Protein AF-A0A2J6R7I9-F1 (afdb_monomer)

Secondary structure (DSSP, 8-state):
-EEE-GGGG-HHHHHHHHHHTT----E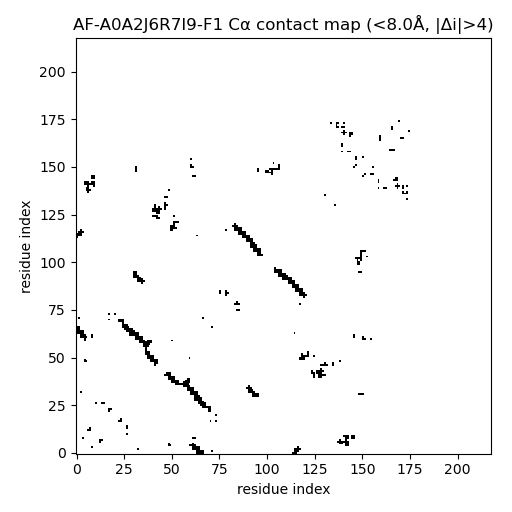EEEEEEEEETEEEEE-TTT--EEEEE-SS--EEEEEEEEE-HHHHHHHHHHHHTTT-EEEEEEEEEEEEPS-TT-TTPPEEEEEEEEEEEEE--GGGTTT-----HHHHHHHHHHHHHHHHTT--HHHHHHHHHHHTT--SGGGG-TTHHHH------TT------------------S------------

pLDDT: mean 71.59, std 20.9, range [26.39, 97.0]

Foldseek 3Di:
DAWDAFLVLDVVVLVVLCVVVVHDWDKAWDFKWKDWQWDWFAQAPPGAIFIAGHPDTDIDITTDIDIDPVSVVSVQVVLVVVQWHWDWDKIWGWHFPDDQQPLATDTHTPGIDIHTYTHHYPVRRVNGHDHDDLNLLSRLLSQLSSSSRHDDPVSVVVSCVSQPPQNHSVSSVSVVVVVPPDPDDPDDDDDDDPDDDDDDDDDDDDDDDDDDDDDDDD

Mean predicted aligned error: 13.51 Å

Solvent-accessible surface area (backbone atoms only — not comparable to full-atom values): 12751 Å² total; per-residue (Å²): 78,36,49,21,56,45,36,58,31,22,65,66,56,45,50,52,54,36,55,78,68,72,52,73,77,54,82,40,85,71,34,36,33,41,35,72,36,19,39,77,38,25,33,53,89,83,39,44,76,37,35,23,69,47,101,52,99,30,64,36,72,33,32,30,30,43,56,36,68,67,53,50,50,52,52,43,54,56,28,52,79,68,72,24,44,71,41,82,43,74,28,44,31,24,40,64,53,74,66,89,70,46,50,84,33,59,63,43,82,72,49,76,45,73,24,38,32,64,37,36,62,54,86,45,60,86,49,58,33,71,68,55,74,72,55,33,34,44,31,47,24,5,44,41,39,37,30,38,64,28,48,56,67,71,59,40,51,55,47,43,70,75,48,57,93,53,84,47,40,72,68,48,48,51,66,60,59,68,69,60,64,69,96,64,67,96,76,83,82,84,86,90,76,94,68,83,83,82,86,86,83,77,92,82,90,82,91,85,84,85,88,90,88,81,84,88,84,135

Sequence (218 aa):
MYFAYGKDMDPYYLGELFHSSGATGTVEFVGVGKLSDYRWVVEPLNRFPMTVKLDEEGEVWGLVYKLSEPLMEILNSKATKRGIKMEEQEIETFEKTGLPGFWDSPLLPFGKLKVQVMVGATNNAEKAGQLQGSKKRKVLAGLLWGASEGLPEHYKAEIRAKAGGIKDPRDTQYWTMCREKPNHPKGWRNGSGDVEKVAGRRSSRLKSLDTTKTEEKK

Nearest PDB structures (foldseek):
  2qik-assembly1_A  TM=5.018E-01  e=3.604E-04  Bacillus subtilis
  3but-assembly1_A-2  TM=2.725E-01  e=2.973E+00  Archaeoglobus fulgidus DSM 4304
  8b7d-assembly1_A  TM=2.336E-01  e=2.111E+00  Homo sapiens
  6rm3-assembly1_SU0  TM=3.262E-01  e=6.610E+00  Vairimorpha necatrix

Organism: Hyaloscypha variabilis (strain UAMH 11265 / GT02V1 / F) (NCBI:txid1149755)

InterPro domains:
  IPR013024 Gamma-glutamyl cyclotransferase-like [cd06661] (2-75)
  IPR036568 Gamma-glutamyl cyclotransferase-like superfamily [SSF110857] (1-76)

Radius of gyration: 23.73 Å; Cα contacts (8 Å, |Δi|>4): 358; chains: 1; bounding box: 53×68×79 Å

Structure (mmCIF, N/CA/C/O backbone):
data_AF-A0A2J6R7I9-F1
#
_entry.id   AF-A0A2J6R7I9-F1
#
loop_
_atom_site.group_PDB
_atom_site.id
_atom_site.type_symbol
_atom_site.label_atom_id
_atom_site.label_alt_id
_atom_site.label_comp_id
_atom_site.label_asym_id
_atom_site.label_entity_id
_atom_site.label_seq_id
_atom_site.pdbx_PDB_ins_code
_atom_site.Cartn_x
_atom_site.Cartn_y
_atom_site.Cartn_z
_atom_site.occupancy
_atom_site.B_iso_or_equiv
_atom_site.auth_seq_id
_atom_site.auth_comp_id
_atom_site.auth_asym_id
_atom_site.auth_atom_id
_atom_site.pdbx_PDB_model_num
ATOM 1 N N . MET A 1 1 ? -0.102 -1.736 12.797 1.00 95.00 1 MET A N 1
ATOM 2 C CA . MET A 1 1 ? -0.400 -2.383 11.498 1.00 95.00 1 MET A CA 1
ATOM 3 C C . MET A 1 1 ? -0.398 -1.317 10.417 1.00 95.00 1 MET A C 1
ATOM 5 O O . MET A 1 1 ? -0.831 -0.208 10.702 1.00 95.00 1 MET A O 1
ATOM 9 N N . TYR A 1 2 ? 0.105 -1.622 9.227 1.00 96.25 2 TYR A N 1
ATOM 10 C CA . TYR A 1 2 ? 0.208 -0.713 8.085 1.00 96.25 2 TYR A CA 1
ATOM 11 C C . TYR A 1 2 ? -0.519 -1.313 6.884 1.00 96.25 2 TYR A C 1
ATOM 13 O O . TYR A 1 2 ? -0.283 -2.473 6.550 1.00 96.25 2 TYR A O 1
ATOM 21 N N . PHE A 1 3 ? -1.375 -0.526 6.239 1.00 95.62 3 PHE A N 1
ATOM 22 C CA . PHE A 1 3 ? -2.027 -0.894 4.989 1.00 95.62 3 PHE A CA 1
ATOM 23 C C . PHE A 1 3 ? -1.255 -0.314 3.809 1.00 95.62 3 PHE A C 1
ATOM 25 O O . PHE A 1 3 ? -1.235 0.896 3.572 1.00 95.62 3 PHE A O 1
ATOM 32 N N . ALA A 1 4 ? -0.612 -1.200 3.063 1.00 94.00 4 ALA A N 1
ATOM 33 C CA . ALA A 1 4 ? 0.168 -0.861 1.898 1.00 94.00 4 ALA A CA 1
ATOM 34 C C . ALA A 1 4 ? -0.679 -0.936 0.626 1.00 94.00 4 ALA A C 1
ATOM 36 O O . ALA A 1 4 ? -1.301 -1.953 0.322 1.00 94.00 4 ALA A O 1
ATOM 37 N N . TYR A 1 5 ? -0.603 0.123 -0.176 1.00 90.31 5 TYR A N 1
ATOM 38 C CA . TYR A 1 5 ? -1.153 0.176 -1.524 1.00 90.31 5 TYR A CA 1
ATOM 39 C C . TYR A 1 5 ? -0.099 0.723 -2.507 1.00 90.31 5 TYR A C 1
ATOM 41 O O . TYR A 1 5 ? 0.854 1.423 -2.148 1.00 90.31 5 TYR A O 1
ATOM 49 N N . GLY A 1 6 ? -0.238 0.397 -3.792 1.00 88.75 6 GLY A N 1
ATOM 50 C CA . GLY A 1 6 ? 0.752 0.740 -4.815 1.00 88.75 6 GLY A CA 1
ATOM 51 C C . GLY A 1 6 ? 2.107 0.059 -4.585 1.00 88.75 6 GLY A C 1
ATOM 52 O O . GLY A 1 6 ? 2.180 -1.150 -4.415 1.00 88.75 6 GLY A O 1
ATOM 53 N N . LYS A 1 7 ? 3.200 0.832 -4.609 1.00 87.38 7 LYS A N 1
ATOM 54 C CA . LYS A 1 7 ? 4.571 0.284 -4.539 1.00 87.38 7 LYS A CA 1
ATOM 55 C C . LYS A 1 7 ? 4.933 -0.321 -3.177 1.00 87.38 7 LYS A C 1
ATOM 57 O O . LYS A 1 7 ? 5.824 -1.152 -3.118 1.00 87.38 7 LYS A O 1
ATOM 62 N N . ASP A 1 8 ? 4.294 0.137 -2.100 1.00 91.06 8 ASP A N 1
ATOM 63 C CA . ASP A 1 8 ? 4.620 -0.299 -0.739 1.00 91.06 8 ASP A CA 1
ATOM 64 C C . ASP A 1 8 ? 4.086 -1.721 -0.474 1.00 91.06 8 ASP A C 1
ATOM 66 O O . ASP A 1 8 ? 4.422 -2.320 0.538 1.00 91.06 8 ASP A O 1
ATOM 70 N N . MET A 1 9 ? 3.285 -2.280 -1.392 1.00 89.00 9 MET A N 1
ATOM 71 C CA . MET A 1 9 ? 2.901 -3.692 -1.369 1.00 89.00 9 MET A CA 1
ATOM 72 C C . MET A 1 9 ? 4.080 -4.630 -1.641 1.00 89.00 9 MET A C 1
ATOM 74 O O . MET A 1 9 ? 3.994 -5.796 -1.294 1.00 89.00 9 MET A O 1
ATOM 78 N N . ASP A 1 10 ? 5.172 -4.148 -2.233 1.00 86.06 10 ASP A N 1
ATOM 79 C CA . ASP A 1 10 ? 6.389 -4.932 -2.429 1.00 86.06 10 ASP A CA 1
ATOM 80 C C . ASP A 1 10 ? 7.242 -4.918 -1.135 1.00 86.06 10 ASP A C 1
ATOM 82 O O . ASP A 1 10 ? 7.793 -3.867 -0.776 1.00 86.06 10 ASP A O 1
ATOM 86 N N . PRO A 1 11 ? 7.396 -6.055 -0.428 1.00 82.25 11 PRO A N 1
ATOM 87 C CA . PRO A 1 11 ? 8.165 -6.119 0.811 1.00 82.25 11 PRO A CA 1
ATOM 88 C C . PRO A 1 11 ? 9.662 -5.882 0.578 1.00 82.25 11 PRO A C 1
ATOM 90 O O . PRO A 1 11 ? 10.339 -5.368 1.469 1.00 82.25 11 PRO A O 1
ATOM 93 N N . TYR A 1 12 ? 10.189 -6.171 -0.620 1.00 82.38 12 TYR A N 1
ATOM 94 C CA . TYR A 1 12 ? 11.572 -5.842 -0.969 1.00 82.38 12 TYR A CA 1
ATOM 95 C C . TYR A 1 12 ? 11.756 -4.324 -1.063 1.00 82.38 12 TYR A C 1
ATOM 97 O O . TYR A 1 12 ? 12.717 -3.771 -0.528 1.00 82.38 12 TYR A O 1
ATOM 105 N N . TYR A 1 13 ? 10.793 -3.619 -1.670 1.00 84.50 13 TYR A N 1
ATOM 106 C CA . TYR A 1 13 ? 10.795 -2.156 -1.699 1.00 84.50 13 TYR A CA 1
ATOM 107 C C . TYR A 1 13 ? 10.751 -1.546 -0.290 1.00 84.50 13 TYR A C 1
ATOM 109 O O . TYR A 1 13 ? 11.462 -0.570 -0.029 1.00 84.50 13 TYR A O 1
ATOM 117 N N . LEU A 1 14 ? 9.932 -2.103 0.608 1.00 85.12 14 LEU A N 1
ATOM 118 C CA . LEU A 1 14 ? 9.888 -1.686 2.012 1.00 85.12 14 LEU A CA 1
ATOM 119 C C . LEU A 1 14 ? 11.227 -1.940 2.715 1.00 85.12 14 LEU A C 1
ATOM 121 O O . LEU A 1 14 ? 11.759 -1.026 3.342 1.00 85.12 14 LEU A O 1
ATOM 125 N N . GLY A 1 15 ? 11.816 -3.126 2.548 1.00 85.06 15 GLY A N 1
ATOM 126 C CA . GLY A 1 15 ? 13.124 -3.462 3.116 1.00 85.06 15 GLY A CA 1
ATOM 127 C C . GLY A 1 15 ? 14.222 -2.477 2.702 1.00 85.06 15 GLY A C 1
ATOM 128 O O . GLY A 1 15 ? 14.908 -1.916 3.554 1.00 85.06 15 GLY A O 1
ATOM 129 N N . GLU A 1 16 ? 14.333 -2.182 1.405 1.00 84.44 16 GLU A N 1
ATOM 130 C CA . GLU A 1 16 ? 15.294 -1.205 0.868 1.00 84.44 16 GLU A CA 1
ATOM 131 C C . GLU A 1 16 ? 15.033 0.224 1.377 1.00 84.44 16 GLU A C 1
ATOM 133 O O . GLU A 1 16 ? 15.966 0.973 1.682 1.00 84.44 16 GLU A O 1
ATOM 138 N N . LEU A 1 17 ? 13.760 0.627 1.490 1.00 87.19 17 LEU A N 1
ATOM 139 C CA . LEU A 1 17 ? 13.380 1.930 2.044 1.00 87.19 17 LEU A CA 1
ATOM 140 C C . LEU A 1 17 ? 13.880 2.088 3.484 1.00 87.19 17 LEU A C 1
ATOM 142 O O . LEU A 1 17 ? 14.420 3.139 3.830 1.00 87.19 17 LEU A O 1
ATOM 146 N N . PHE A 1 18 ? 13.691 1.066 4.312 1.00 90.00 18 PHE A N 1
ATOM 147 C CA . PHE A 1 18 ? 14.072 1.109 5.719 1.00 90.00 18 PHE A CA 1
ATOM 148 C C . PHE A 1 18 ? 15.584 1.008 5.906 1.00 90.00 18 PHE A C 1
ATOM 150 O O . PHE A 1 18 ? 16.160 1.828 6.622 1.00 90.00 18 PHE A O 1
ATOM 157 N N . HIS A 1 19 ? 16.237 0.109 5.164 1.00 86.69 19 HIS A N 1
ATOM 158 C CA . HIS A 1 19 ? 17.689 -0.038 5.172 1.00 86.69 19 HIS A CA 1
ATOM 159 C C . HIS A 1 19 ? 18.401 1.262 4.767 1.00 86.69 19 HIS A C 1
ATOM 161 O O . HIS A 1 19 ? 19.271 1.746 5.486 1.00 86.69 19 HIS A O 1
ATOM 167 N N . SER A 1 20 ? 17.976 1.890 3.665 1.00 86.44 20 SER A N 1
ATOM 168 C CA . SER A 1 20 ? 18.546 3.170 3.207 1.00 86.44 20 SER A CA 1
ATOM 169 C C . SER A 1 20 ? 18.271 4.355 4.139 1.00 86.44 20 SER A C 1
ATOM 171 O O . SER A 1 20 ? 18.962 5.369 4.053 1.00 86.44 20 SER A O 1
ATOM 173 N N . SER A 1 21 ? 17.291 4.233 5.037 1.00 84.69 21 SER A N 1
ATOM 174 C CA . SER A 1 21 ? 16.992 5.233 6.067 1.00 84.69 21 SER A CA 1
ATOM 175 C C . SER A 1 21 ? 17.731 4.967 7.387 1.00 84.69 21 SER A C 1
ATOM 177 O O . SER A 1 21 ? 17.555 5.725 8.335 1.00 84.69 21 SER A O 1
ATOM 179 N N . GLY A 1 22 ? 18.534 3.897 7.466 1.00 86.62 22 GLY A N 1
ATOM 180 C CA . GLY A 1 22 ? 19.268 3.499 8.670 1.00 86.62 22 GLY A CA 1
ATOM 181 C C . GLY A 1 22 ? 18.393 2.949 9.801 1.00 86.62 22 GLY A C 1
ATOM 182 O O . GLY A 1 22 ? 18.898 2.731 10.900 1.00 86.62 22 GLY A O 1
ATOM 183 N N . ALA A 1 23 ? 17.100 2.716 9.560 1.00 86.38 23 ALA A N 1
ATOM 184 C CA . ALA A 1 23 ? 16.220 2.159 10.577 1.00 86.38 23 ALA A CA 1
ATOM 185 C C . ALA A 1 23 ? 16.277 0.638 10.590 1.00 86.38 23 ALA A C 1
ATOM 187 O O . ALA A 1 23 ? 16.305 -0.026 9.552 1.00 86.38 23 ALA A O 1
ATOM 188 N N . THR A 1 24 ? 16.240 0.096 11.800 1.00 87.31 24 THR A N 1
ATOM 189 C CA . THR A 1 24 ? 16.147 -1.336 12.057 1.00 87.31 24 THR A CA 1
ATOM 190 C C . THR A 1 24 ? 14.755 -1.664 12.583 1.00 87.31 24 THR A C 1
ATOM 192 O O . THR A 1 24 ? 14.090 -0.836 13.209 1.00 87.31 24 THR A O 1
ATOM 195 N N . GLY A 1 25 ? 14.269 -2.862 12.275 1.00 86.12 25 GLY A N 1
ATOM 196 C CA . GLY A 1 25 ? 12.909 -3.246 12.616 1.00 86.12 25 GLY A CA 1
ATOM 197 C C . GLY A 1 25 ? 12.450 -4.505 11.905 1.00 86.12 25 GLY A C 1
ATOM 198 O O . GLY A 1 25 ? 13.188 -5.093 11.115 1.00 86.12 25 GLY A O 1
ATOM 199 N N . THR A 1 26 ? 11.215 -4.904 12.186 1.00 86.38 26 THR A N 1
ATOM 200 C CA . THR A 1 26 ? 10.576 -6.067 11.570 1.00 86.38 26 THR A CA 1
ATOM 201 C C . THR A 1 26 ? 9.502 -5.627 10.582 1.00 86.38 26 THR A C 1
ATOM 203 O O . THR A 1 26 ? 8.735 -4.700 10.846 1.00 86.38 26 THR A O 1
ATOM 206 N N . VAL A 1 27 ? 9.467 -6.302 9.432 1.00 87.94 27 VAL A N 1
ATOM 207 C CA . VAL A 1 27 ? 8.409 -6.198 8.424 1.00 87.94 27 VAL A CA 1
ATOM 208 C C . VAL A 1 27 ? 7.801 -7.585 8.294 1.00 87.94 27 VAL A C 1
ATOM 210 O O . VAL A 1 27 ? 8.437 -8.492 7.766 1.00 87.94 27 VAL A O 1
ATOM 213 N N . GLU A 1 28 ? 6.595 -7.759 8.814 1.00 89.31 28 GLU A N 1
ATOM 214 C CA . GLU A 1 28 ? 5.891 -9.040 8.819 1.00 89.31 28 GLU A CA 1
ATOM 215 C C . GLU A 1 28 ? 4.610 -8.904 7.993 1.00 89.31 28 GLU A C 1
ATOM 217 O O . GLU A 1 28 ? 3.811 -7.995 8.224 1.00 89.31 28 GLU A O 1
ATOM 222 N N . PHE A 1 29 ? 4.433 -9.770 6.996 1.00 87.38 29 PHE A N 1
ATOM 223 C CA . PHE A 1 29 ? 3.202 -9.826 6.211 1.00 87.38 29 PHE A CA 1
ATOM 224 C C . PHE A 1 29 ? 2.091 -10.484 7.031 1.00 87.38 29 PHE A C 1
ATOM 226 O O . PHE A 1 29 ? 2.317 -11.512 7.660 1.00 87.38 29 PHE A O 1
ATOM 233 N N . VAL A 1 30 ? 0.904 -9.879 7.024 1.00 87.31 30 VAL A N 1
ATOM 234 C CA . VAL A 1 30 ? -0.240 -10.311 7.842 1.00 87.31 30 VAL A CA 1
ATOM 235 C C . VAL A 1 30 ? -1.351 -10.882 6.971 1.00 87.31 30 VAL A C 1
ATOM 237 O O . VAL A 1 30 ? -1.979 -11.864 7.346 1.00 87.31 30 VAL A O 1
ATOM 240 N N . GLY A 1 31 ? -1.623 -10.259 5.825 1.00 87.25 31 GLY A N 1
ATOM 241 C CA . GLY A 1 31 ? -2.706 -10.682 4.947 1.00 87.25 31 GLY A CA 1
ATOM 242 C C . GLY A 1 31 ? -3.097 -9.619 3.931 1.00 87.25 31 GLY A C 1
ATOM 243 O O . GLY A 1 31 ? -2.432 -8.590 3.780 1.00 87.25 31 GLY A O 1
ATOM 244 N N . VAL A 1 32 ? -4.202 -9.870 3.238 1.00 89.62 32 VAL A N 1
ATOM 245 C CA . VAL A 1 32 ? -4.793 -8.942 2.269 1.00 89.62 32 VAL A CA 1
ATOM 246 C C . VAL A 1 32 ? -5.854 -8.102 2.972 1.00 89.62 32 VAL A C 1
ATOM 248 O O . VAL A 1 32 ? -6.563 -8.594 3.845 1.00 89.62 32 VAL A O 1
ATOM 251 N N . GLY A 1 33 ? -5.960 -6.825 2.618 1.00 91.44 33 GLY A N 1
ATOM 252 C CA . GLY A 1 33 ? -6.964 -5.923 3.172 1.00 91.44 33 GLY A CA 1
ATOM 253 C C . GLY A 1 33 ? -7.825 -5.277 2.093 1.00 91.44 33 GLY A C 1
ATOM 254 O O . GLY A 1 33 ? -7.326 -4.963 1.008 1.00 91.44 33 GLY A O 1
ATOM 255 N N . LYS A 1 34 ? -9.089 -5.018 2.429 1.00 92.81 34 LYS A N 1
ATOM 256 C CA . LYS A 1 34 ? -10.014 -4.174 1.671 1.00 92.81 34 LYS A CA 1
ATOM 257 C C . LYS A 1 34 ? -10.333 -2.916 2.474 1.00 92.81 34 LYS A C 1
ATOM 259 O O . LYS A 1 34 ? -10.826 -2.994 3.599 1.00 92.81 34 LYS A O 1
ATOM 264 N N . LEU A 1 35 ? -10.068 -1.766 1.866 1.00 93.56 35 LEU A N 1
ATOM 265 C CA . LEU A 1 35 ? -10.411 -0.444 2.374 1.00 93.56 35 LEU A CA 1
ATOM 266 C C . LEU A 1 35 ? -11.611 0.098 1.583 1.00 93.56 35 LEU A C 1
ATOM 268 O O . LEU A 1 35 ? -11.468 0.425 0.403 1.00 93.56 35 LEU A O 1
ATOM 272 N N . SER A 1 36 ? -12.775 0.163 2.227 1.00 92.12 36 SER A N 1
ATOM 273 C CA . SER A 1 36 ? -14.046 0.632 1.646 1.00 92.12 36 SER A CA 1
ATOM 274 C C . SER A 1 36 ? -14.193 2.151 1.742 1.00 92.12 36 SER A C 1
ATOM 276 O O . SER A 1 36 ? -13.659 2.747 2.670 1.00 92.12 36 SER A O 1
ATOM 278 N N . ASP A 1 37 ? -14.927 2.761 0.810 1.00 90.56 37 ASP A N 1
ATOM 279 C CA . ASP A 1 37 ? -15.167 4.212 0.667 1.00 90.56 37 ASP A CA 1
ATOM 280 C C . ASP A 1 37 ? -13.925 5.013 0.239 1.00 90.56 37 ASP A C 1
ATOM 282 O O . ASP A 1 37 ? -13.829 6.233 0.402 1.00 90.56 37 ASP A O 1
ATOM 286 N N . TYR A 1 38 ? -12.938 4.318 -0.331 1.00 91.56 38 TYR A N 1
ATOM 287 C CA . TYR A 1 38 ? -11.726 4.926 -0.870 1.00 91.56 38 TYR A CA 1
ATOM 288 C C . TYR A 1 38 ? -11.549 4.577 -2.337 1.00 91.56 38 TYR A C 1
ATOM 290 O O . TYR A 1 38 ? -11.915 3.502 -2.808 1.00 91.56 38 TYR A O 1
ATOM 298 N N . ARG A 1 39 ? -10.883 5.478 -3.057 1.00 87.62 39 ARG A N 1
ATOM 299 C CA . ARG A 1 39 ? -10.442 5.248 -4.429 1.00 87.62 39 ARG A CA 1
ATOM 300 C C . ARG A 1 39 ? -8.942 5.399 -4.544 1.00 87.62 39 ARG A C 1
ATOM 302 O O . ARG A 1 39 ? -8.336 6.315 -3.988 1.00 87.62 39 ARG A O 1
ATOM 309 N N . TRP A 1 40 ? -8.347 4.511 -5.328 1.00 86.00 40 TRP A N 1
ATOM 310 C CA . TRP A 1 40 ? -6.955 4.624 -5.722 1.00 86.00 40 TRP A CA 1
ATOM 311 C C . TRP A 1 40 ? -6.823 5.630 -6.870 1.00 86.00 40 TRP A C 1
ATOM 313 O O . TRP A 1 40 ? -7.409 5.454 -7.939 1.00 86.00 40 TRP A O 1
ATOM 323 N N . VAL A 1 41 ? -6.040 6.687 -6.661 1.00 82.94 41 VAL A N 1
ATOM 324 C CA . VAL A 1 41 ? -5.790 7.735 -7.659 1.00 82.94 41 VAL A CA 1
ATOM 325 C C . VAL A 1 41 ? -4.300 8.041 -7.769 1.00 82.94 41 VAL A C 1
ATOM 327 O O . VAL A 1 41 ? -3.499 7.722 -6.889 1.00 82.94 41 VAL A O 1
ATOM 330 N N . VAL A 1 42 ? -3.902 8.662 -8.876 1.00 80.06 42 VAL A N 1
ATOM 331 C CA . VAL A 1 42 ? -2.527 9.126 -9.088 1.00 80.06 42 VAL A CA 1
ATOM 332 C C . VAL A 1 42 ? -2.508 10.634 -8.930 1.00 80.06 42 VAL A C 1
ATOM 334 O O . VAL A 1 42 ? -3.209 11.335 -9.654 1.00 80.06 42 VAL A O 1
ATOM 337 N N . GLU A 1 43 ? -1.674 11.134 -8.023 1.00 77.75 43 GLU A N 1
ATOM 338 C CA . GLU A 1 43 ? -1.513 12.573 -7.823 1.00 77.75 43 GLU A CA 1
ATOM 339 C C . GLU A 1 43 ? -1.020 13.250 -9.113 1.00 77.75 43 GLU A C 1
ATOM 341 O O . GLU A 1 43 ? -0.010 12.802 -9.670 1.00 77.75 43 GLU A O 1
ATOM 346 N N . PRO A 1 44 ? -1.685 14.303 -9.612 1.00 70.75 44 PRO A N 1
ATOM 347 C CA . PRO A 1 44 ? -1.367 14.902 -10.907 1.00 70.75 44 PRO A CA 1
ATOM 348 C C . PRO A 1 44 ? 0.061 15.450 -11.016 1.00 70.75 44 PRO A C 1
ATOM 350 O O . PRO A 1 44 ? 0.730 15.221 -12.030 1.00 70.75 44 PRO A O 1
ATOM 353 N N . LEU A 1 45 ? 0.546 16.159 -9.994 1.00 72.31 45 LEU A N 1
ATOM 354 C CA . LEU A 1 45 ? 1.802 16.910 -10.057 1.00 72.31 45 LEU A CA 1
ATOM 355 C C . LEU A 1 45 ? 3.016 15.997 -9.865 1.00 72.31 45 LEU A C 1
ATOM 357 O O . LEU A 1 45 ? 3.927 15.935 -10.693 1.00 72.31 45 LEU A O 1
ATOM 361 N N . ASN A 1 46 ? 3.020 15.235 -8.781 1.00 70.44 46 ASN A N 1
ATOM 362 C CA . ASN A 1 46 ? 4.131 14.402 -8.344 1.00 70.44 46 ASN A CA 1
ATOM 363 C C . ASN A 1 46 ? 3.985 12.942 -8.783 1.00 70.44 46 ASN A C 1
ATOM 365 O O . ASN A 1 46 ? 4.941 12.170 -8.622 1.00 70.44 46 ASN A O 1
ATOM 369 N N . ARG A 1 47 ? 2.847 12.553 -9.375 1.00 73.44 47 ARG A N 1
ATOM 370 C CA . ARG A 1 47 ? 2.627 11.251 -10.030 1.00 73.44 47 ARG A CA 1
ATOM 371 C C . ARG A 1 47 ? 2.923 10.067 -9.115 1.00 73.44 47 ARG A C 1
ATOM 373 O O . ARG A 1 47 ? 3.626 9.129 -9.505 1.00 73.44 47 ARG A O 1
ATOM 380 N N . PHE A 1 48 ? 2.454 10.140 -7.874 1.00 74.50 48 PHE A N 1
ATOM 381 C CA . PHE A 1 48 ? 2.486 9.022 -6.935 1.00 74.50 48 PHE A CA 1
ATOM 382 C C . PHE A 1 48 ? 1.065 8.508 -6.683 1.00 74.50 48 PHE A C 1
ATOM 384 O O . PHE A 1 48 ? 0.120 9.289 -6.759 1.00 74.50 48 PHE A O 1
ATOM 391 N N . PRO A 1 49 ? 0.902 7.207 -6.401 1.00 81.06 49 PRO A N 1
ATOM 392 C CA . PRO A 1 49 ? -0.393 6.666 -6.030 1.00 81.06 49 PRO A CA 1
ATOM 393 C C . PRO A 1 49 ? -0.790 7.139 -4.633 1.00 81.06 49 PRO A C 1
ATOM 395 O O . PRO A 1 49 ? 0.044 7.146 -3.725 1.00 81.06 49 PRO A O 1
ATOM 398 N N . MET A 1 50 ? -2.056 7.486 -4.459 1.00 85.75 50 MET A N 1
ATOM 399 C CA . MET A 1 50 ? -2.670 7.794 -3.172 1.00 85.75 50 MET A CA 1
ATOM 400 C C . MET A 1 50 ? -4.052 7.148 -3.091 1.00 85.75 50 MET A C 1
ATOM 402 O O . MET A 1 50 ? -4.677 6.890 -4.121 1.00 85.75 50 MET A O 1
ATOM 406 N N . THR A 1 51 ? -4.533 6.929 -1.876 1.00 88.81 51 THR A N 1
ATOM 407 C CA . THR A 1 51 ? -5.945 6.653 -1.630 1.00 88.81 51 THR A CA 1
ATOM 408 C C . THR A 1 51 ? -6.628 7.929 -1.169 1.00 88.81 51 THR A C 1
ATOM 410 O O . THR A 1 51 ? -6.090 8.659 -0.337 1.00 88.81 51 THR A O 1
ATOM 413 N N . VAL A 1 52 ? -7.798 8.209 -1.727 1.00 88.94 52 VAL A N 1
ATOM 414 C CA . VAL A 1 52 ? -8.646 9.349 -1.361 1.00 88.94 52 VAL A CA 1
ATOM 415 C C . VAL A 1 52 ? -9.990 8.812 -0.904 1.00 88.94 52 VAL A C 1
ATOM 417 O O . VAL A 1 52 ? -10.509 7.887 -1.528 1.00 88.94 52 VAL A O 1
ATOM 420 N N . LYS A 1 53 ? -10.524 9.363 0.184 1.00 87.94 53 LYS A N 1
ATOM 421 C CA . LYS A 1 53 ? -11.875 9.036 0.641 1.00 87.94 53 LYS A CA 1
ATOM 422 C C . LYS A 1 53 ? -12.878 9.690 -0.304 1.00 87.94 53 LYS A C 1
ATOM 424 O O . LYS A 1 53 ? -12.715 10.871 -0.597 1.00 87.94 53 LYS A O 1
ATOM 429 N N . LEU A 1 54 ? -13.859 8.947 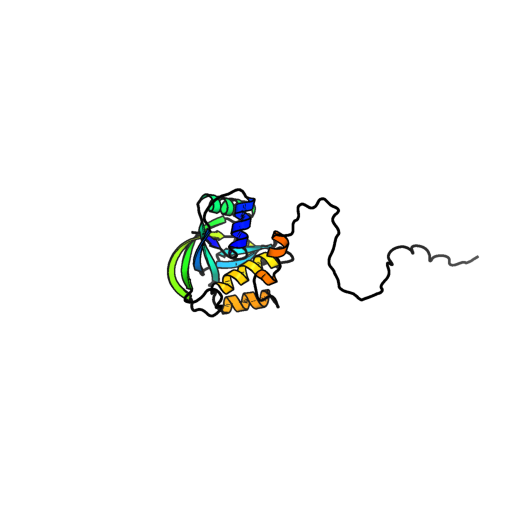-0.798 1.00 78.38 54 LEU A N 1
ATOM 430 C CA . LEU A 1 54 ? -14.937 9.481 -1.631 1.00 78.38 54 LEU A CA 1
ATOM 431 C C . LEU A 1 54 ? -16.281 9.193 -0.959 1.00 78.38 54 LEU A C 1
ATOM 433 O O . LEU A 1 54 ? -16.388 8.245 -0.191 1.00 78.38 54 LEU A O 1
ATOM 437 N N . ASP A 1 55 ? -17.294 10.003 -1.265 1.00 73.00 55 ASP A N 1
ATOM 438 C CA . ASP A 1 55 ? -18.667 9.798 -0.774 1.00 73.00 55 ASP A CA 1
ATOM 439 C C . ASP A 1 55 ? -19.435 8.728 -1.587 1.00 73.00 55 ASP A C 1
ATOM 441 O O . ASP A 1 55 ? -20.603 8.456 -1.323 1.00 73.00 55 ASP A O 1
ATOM 445 N N . GLU A 1 56 ? -18.785 8.127 -2.588 1.00 75.00 56 GLU A N 1
ATOM 446 C CA . GLU A 1 56 ? -19.321 7.071 -3.454 1.00 75.00 56 GLU A CA 1
ATOM 447 C C . GLU A 1 56 ? -18.737 5.698 -3.083 1.00 75.00 56 GLU A C 1
ATOM 449 O O . GLU A 1 56 ? -17.638 5.616 -2.528 1.00 75.00 56 GLU A O 1
ATOM 454 N N . GLU A 1 57 ? -19.431 4.616 -3.464 1.00 76.56 57 GLU A N 1
ATOM 455 C CA . GLU A 1 57 ? -18.940 3.242 -3.298 1.00 76.56 57 GLU A CA 1
ATOM 456 C C . GLU A 1 57 ? -17.619 3.038 -4.059 1.00 76.56 57 GLU A C 1
ATOM 458 O O . GLU A 1 57 ? -17.572 2.863 -5.279 1.00 76.56 57 GLU A O 1
ATOM 463 N N . GLY A 1 58 ? -16.519 3.069 -3.311 1.00 83.94 58 GLY A N 1
ATOM 464 C CA . GLY A 1 58 ? -15.176 2.771 -3.780 1.00 83.94 58 GLY A CA 1
ATOM 465 C C . GLY A 1 58 ? -14.526 1.713 -2.902 1.00 83.94 58 GLY A C 1
ATOM 466 O O . GLY A 1 58 ? -14.821 1.596 -1.715 1.00 83.94 58 GLY A O 1
ATOM 467 N N . GLU A 1 59 ? -13.609 0.943 -3.475 1.00 90.12 59 GLU A N 1
ATOM 468 C CA . GLU A 1 59 ? -12.767 0.042 -2.700 1.00 90.12 59 GLU A CA 1
ATOM 469 C C . GLU A 1 59 ? -11.319 0.085 -3.182 1.00 90.12 59 GLU A C 1
ATOM 471 O O . GLU A 1 59 ? -11.022 0.203 -4.376 1.00 90.12 59 GLU A O 1
ATOM 476 N N . VAL A 1 60 ? -10.397 -0.035 -2.230 1.00 89.81 60 VAL A N 1
ATOM 477 C CA . VAL A 1 60 ? -8.974 -0.220 -2.496 1.00 89.81 60 VAL A CA 1
ATOM 478 C C . VAL A 1 60 ? -8.517 -1.494 -1.822 1.00 89.81 60 VAL A C 1
ATOM 480 O O . VAL A 1 60 ? -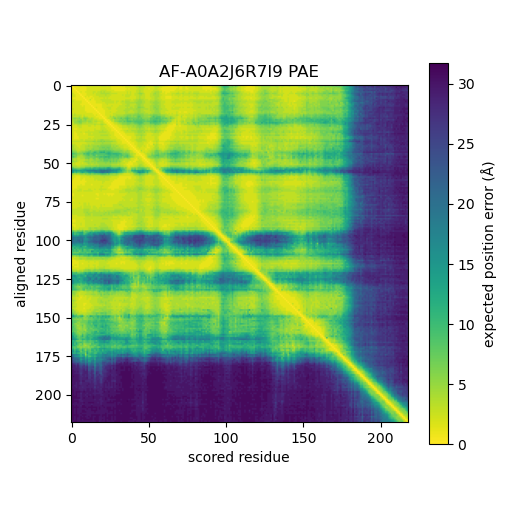8.633 -1.651 -0.608 1.00 89.81 60 VAL A O 1
ATOM 483 N N . TRP A 1 61 ? -7.935 -2.382 -2.617 1.00 90.31 61 TRP A N 1
ATOM 484 C CA . TRP A 1 61 ? -7.301 -3.586 -2.113 1.00 90.31 61 TRP A CA 1
ATOM 485 C C . TRP A 1 61 ? -5.797 -3.376 -1.942 1.00 90.31 61 TRP A C 1
ATOM 487 O O . TRP A 1 61 ? -5.138 -2.726 -2.765 1.00 90.31 61 TRP A O 1
ATOM 497 N N . GLY A 1 62 ? -5.258 -3.924 -0.858 1.00 91.69 62 GLY A N 1
ATOM 498 C CA . GLY A 1 62 ? -3.865 -3.751 -0.467 1.00 91.69 62 GLY A CA 1
ATOM 499 C C . GLY A 1 62 ? -3.355 -4.884 0.412 1.00 91.69 62 GLY A C 1
ATOM 500 O O . GLY A 1 62 ? -4.070 -5.844 0.694 1.00 91.69 62 GLY A O 1
ATOM 501 N N . LEU A 1 63 ? -2.102 -4.768 0.842 1.00 91.44 63 LEU A N 1
ATOM 502 C CA . LEU A 1 63 ? -1.462 -5.728 1.740 1.00 91.44 63 LEU A CA 1
ATOM 503 C C . LEU A 1 63 ? -1.301 -5.133 3.132 1.00 91.44 63 LEU A C 1
ATOM 505 O O . LEU A 1 63 ? -0.982 -3.954 3.283 1.00 91.44 63 LEU A O 1
ATOM 509 N N . VAL A 1 64 ? -1.495 -5.960 4.150 1.00 92.44 64 VAL A N 1
ATOM 510 C CA . VAL A 1 64 ? -1.353 -5.570 5.548 1.00 92.44 64 VAL A CA 1
ATOM 511 C C . VAL A 1 64 ? -0.017 -6.068 6.069 1.00 92.44 64 VAL A C 1
ATOM 513 O O . VAL A 1 64 ? 0.293 -7.257 5.998 1.00 92.44 64 VAL A O 1
ATOM 516 N N . TYR A 1 65 ? 0.752 -5.146 6.634 1.00 92.38 65 TYR A N 1
ATOM 517 C CA . TYR A 1 65 ? 2.027 -5.431 7.272 1.00 92.38 65 TYR A CA 1
ATOM 518 C C . TYR A 1 65 ? 1.994 -5.055 8.749 1.00 92.38 65 TYR A C 1
ATOM 520 O O . TYR A 1 65 ? 1.460 -4.016 9.150 1.00 92.38 65 TYR A O 1
ATOM 528 N N . LYS A 1 66 ? 2.635 -5.866 9.580 1.00 92.94 66 LYS A N 1
ATOM 529 C CA . LYS A 1 66 ? 3.029 -5.481 10.927 1.00 92.94 66 LYS A CA 1
ATOM 530 C C . LYS A 1 66 ? 4.444 -4.917 10.855 1.00 92.94 66 LYS A C 1
ATOM 532 O O . LYS A 1 66 ? 5.374 -5.584 10.410 1.00 92.94 66 LYS A O 1
ATOM 537 N N . LEU A 1 67 ? 4.566 -3.655 11.250 1.00 92.81 67 LEU A N 1
ATOM 538 C CA . LEU A 1 67 ? 5.812 -2.897 11.251 1.00 92.81 67 LEU A CA 1
ATOM 539 C C . LEU A 1 67 ? 6.150 -2.503 12.685 1.00 92.81 67 LEU A C 1
ATOM 541 O O . LEU A 1 67 ? 5.240 -2.165 13.449 1.00 92.81 67 LEU A O 1
ATOM 545 N N . SER A 1 68 ? 7.434 -2.505 13.032 1.00 93.00 68 SER A N 1
ATOM 546 C CA . SER A 1 68 ? 7.889 -1.874 14.271 1.00 93.00 68 SER A CA 1
ATOM 547 C C . SER A 1 68 ? 7.729 -0.350 14.212 1.00 93.00 68 SER A C 1
ATOM 549 O O . SER A 1 68 ? 7.687 0.256 13.137 1.00 93.00 68 SER A O 1
ATOM 551 N N . GLU A 1 69 ? 7.652 0.277 15.384 1.00 93.00 69 GLU A N 1
ATOM 552 C CA . GLU A 1 69 ? 7.427 1.719 15.537 1.00 93.00 69 GLU A CA 1
ATOM 553 C C . GLU A 1 69 ? 8.425 2.595 14.747 1.00 93.00 69 GLU A C 1
ATOM 555 O O . GLU A 1 69 ? 7.955 3.432 13.972 1.00 93.00 69 GLU A O 1
ATOM 560 N N . PRO A 1 70 ? 9.755 2.342 14.761 1.00 94.44 70 PRO A N 1
ATOM 561 C CA . PRO A 1 70 ? 10.705 3.147 13.981 1.00 94.44 70 PRO A CA 1
ATOM 562 C C . PRO A 1 70 ? 10.440 3.128 12.467 1.00 94.44 70 PRO A C 1
ATOM 564 O O . PRO A 1 70 ? 10.675 4.106 11.756 1.00 94.44 70 PRO A O 1
ATOM 567 N N . LEU A 1 71 ? 9.931 2.009 11.942 1.00 94.56 71 LEU A N 1
ATOM 568 C CA . LEU A 1 71 ? 9.607 1.886 10.520 1.00 94.56 71 LEU A CA 1
ATOM 569 C C . LEU A 1 71 ? 8.332 2.664 10.176 1.00 94.56 71 LEU A C 1
ATOM 571 O O . LEU A 1 71 ? 8.242 3.270 9.104 1.00 94.56 71 LEU A O 1
ATOM 575 N N . MET A 1 72 ? 7.364 2.689 11.097 1.00 95.06 72 MET A N 1
ATOM 576 C CA . MET A 1 72 ? 6.147 3.487 10.953 1.00 95.06 72 MET A CA 1
ATOM 577 C C . MET A 1 72 ? 6.458 4.990 10.948 1.00 95.06 72 MET A C 1
ATOM 579 O O . MET A 1 72 ? 5.899 5.728 10.136 1.00 95.06 72 MET A O 1
ATOM 583 N N . GLU A 1 73 ? 7.399 5.448 11.776 1.00 94.38 73 GLU A N 1
ATOM 584 C CA . GLU A 1 73 ? 7.846 6.847 11.792 1.00 94.38 73 GLU A CA 1
ATOM 585 C C . GLU A 1 73 ? 8.452 7.286 10.451 1.00 94.38 73 GLU A C 1
ATOM 587 O O . GLU A 1 73 ? 8.152 8.380 9.959 1.00 94.38 73 GLU A O 1
ATOM 592 N N . ILE A 1 74 ? 9.244 6.423 9.800 1.00 94.31 74 ILE A N 1
ATOM 593 C CA . ILE A 1 74 ? 9.773 6.690 8.452 1.00 94.31 74 ILE A CA 1
ATOM 594 C C . ILE A 1 74 ? 8.637 6.873 7.449 1.00 94.31 74 ILE A C 1
ATOM 596 O O . ILE A 1 74 ? 8.662 7.805 6.634 1.00 94.31 74 ILE A O 1
ATOM 600 N N . LEU A 1 75 ? 7.646 5.980 7.486 1.00 93.88 75 LEU A N 1
ATOM 601 C CA . LEU A 1 75 ? 6.487 6.060 6.603 1.00 93.88 75 LEU A CA 1
ATOM 602 C C . LEU A 1 75 ? 5.704 7.351 6.848 1.00 93.88 75 LEU A C 1
ATOM 604 O O . LEU A 1 75 ? 5.393 8.053 5.884 1.00 93.88 75 LEU A O 1
ATOM 608 N N . ASN A 1 76 ? 5.471 7.713 8.109 1.00 94.19 76 ASN A N 1
ATOM 609 C CA . ASN A 1 76 ? 4.795 8.951 8.479 1.00 94.19 76 ASN A CA 1
ATOM 610 C C . ASN A 1 76 ? 5.569 10.193 7.996 1.00 94.19 76 ASN A C 1
ATOM 612 O O . ASN A 1 76 ? 5.017 11.051 7.312 1.00 94.19 76 ASN A O 1
ATOM 616 N N . SER A 1 77 ? 6.886 10.252 8.227 1.00 92.12 77 SER A N 1
ATOM 617 C CA . SER A 1 77 ? 7.747 11.340 7.736 1.00 92.12 77 SER A CA 1
ATOM 618 C C . SER A 1 77 ? 7.676 11.490 6.210 1.00 92.12 77 SER A C 1
ATOM 620 O O . SER A 1 77 ? 7.611 12.599 5.668 1.00 92.12 77 SER A O 1
ATOM 622 N N . LYS A 1 78 ? 7.653 10.367 5.486 1.00 89.38 78 LYS A N 1
ATOM 623 C CA . LYS A 1 78 ? 7.545 10.334 4.022 1.00 89.38 78 LYS A CA 1
ATOM 624 C C . LYS A 1 78 ? 6.165 10.766 3.528 1.00 89.38 78 LYS A C 1
ATOM 626 O O . LYS A 1 78 ? 6.107 11.414 2.482 1.00 89.38 78 LYS A O 1
ATOM 631 N N . ALA A 1 79 ? 5.096 10.408 4.237 1.00 88.81 79 ALA A N 1
ATOM 632 C CA . ALA A 1 79 ? 3.738 10.861 3.947 1.00 88.81 79 ALA A CA 1
ATOM 633 C C . ALA A 1 79 ? 3.647 12.387 4.098 1.00 88.81 79 ALA A C 1
ATOM 635 O O . ALA A 1 79 ? 3.320 13.076 3.129 1.00 88.81 79 ALA A O 1
ATOM 636 N N . THR A 1 80 ? 4.105 12.924 5.234 1.00 88.88 80 THR A N 1
ATOM 637 C CA . THR A 1 80 ? 4.118 14.366 5.525 1.00 88.88 80 THR A CA 1
ATOM 638 C C . THR A 1 80 ? 4.894 15.162 4.476 1.00 88.88 80 THR A C 1
ATOM 640 O O . THR A 1 80 ? 4.388 16.152 3.949 1.00 88.88 80 THR A O 1
ATOM 643 N N . LYS A 1 81 ? 6.083 14.694 4.065 1.00 87.88 81 LYS A N 1
ATOM 644 C CA . LYS A 1 81 ? 6.879 15.323 2.987 1.00 87.88 81 LYS A CA 1
ATOM 645 C C . LYS A 1 81 ? 6.160 15.386 1.634 1.00 87.88 81 LYS A C 1
ATOM 647 O O . LYS A 1 81 ? 6.578 16.136 0.758 1.00 87.88 81 LYS A O 1
ATOM 652 N N . ARG A 1 82 ? 5.127 14.567 1.431 1.00 83.06 82 ARG A N 1
ATOM 653 C CA . ARG A 1 82 ? 4.333 14.487 0.197 1.00 83.06 82 ARG A CA 1
ATOM 654 C C . ARG A 1 82 ? 2.969 15.164 0.323 1.00 83.06 82 ARG A C 1
ATOM 656 O O . ARG A 1 82 ? 2.187 15.072 -0.617 1.00 83.06 82 ARG A O 1
ATOM 663 N N . GLY A 1 83 ? 2.678 15.802 1.459 1.00 84.00 83 GLY A N 1
ATOM 664 C CA . GLY A 1 83 ? 1.356 16.364 1.741 1.00 84.00 83 GLY A CA 1
ATOM 665 C C . GLY A 1 83 ? 0.268 15.297 1.903 1.00 84.00 83 GLY A C 1
ATOM 666 O O . GLY A 1 83 ? -0.900 15.574 1.649 1.00 84.00 83 GLY A O 1
ATOM 667 N N . ILE A 1 84 ? 0.652 14.076 2.280 1.00 88.94 84 ILE A N 1
ATOM 668 C CA . ILE A 1 84 ? -0.250 12.952 2.552 1.00 88.94 84 ILE A CA 1
ATOM 669 C C . ILE A 1 84 ? -0.320 12.774 4.069 1.00 88.94 84 ILE A C 1
ATOM 671 O O . ILE A 1 84 ? 0.695 12.933 4.752 1.00 88.94 84 ILE A O 1
ATOM 675 N N . LYS A 1 85 ? -1.491 12.431 4.602 1.00 91.94 85 LYS A N 1
ATOM 676 C CA . LYS A 1 85 ? -1.662 12.140 6.029 1.00 91.94 85 LYS A CA 1
ATOM 677 C C . LYS A 1 85 ? -1.571 10.641 6.278 1.00 91.94 85 LYS A C 1
ATOM 679 O O . LYS A 1 85 ? -1.981 9.861 5.428 1.00 91.94 85 LYS A O 1
ATOM 684 N N . MET A 1 86 ? -1.033 10.240 7.424 1.00 94.12 86 MET A N 1
ATOM 685 C CA . MET A 1 86 ? -1.215 8.880 7.928 1.00 94.12 86 MET A CA 1
ATOM 686 C C . MET A 1 86 ? -2.456 8.879 8.824 1.00 94.12 86 MET A C 1
ATOM 688 O O . MET A 1 86 ? -2.534 9.691 9.745 1.00 94.12 86 MET A O 1
ATOM 692 N N . GLU A 1 87 ? -3.423 8.017 8.534 1.00 94.81 87 GLU A N 1
ATOM 693 C CA . GLU A 1 87 ? -4.690 7.932 9.261 1.00 94.81 87 GLU A CA 1
ATOM 694 C C . GLU A 1 87 ? -4.950 6.499 9.723 1.00 94.81 87 GLU A C 1
ATOM 696 O O . GLU A 1 87 ? -4.635 5.542 9.014 1.00 94.81 87 GLU A O 1
ATOM 701 N N . GLU A 1 88 ? -5.548 6.350 10.906 1.00 96.19 88 GLU A N 1
ATOM 702 C CA . GLU A 1 88 ? -6.075 5.061 11.347 1.00 96.19 88 GLU A CA 1
A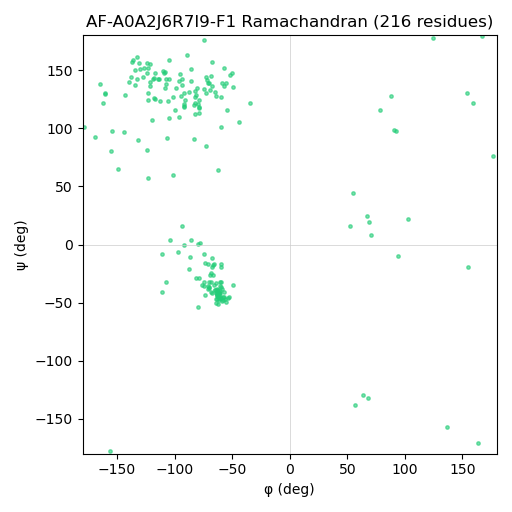TOM 703 C C . GLU A 1 88 ? -7.417 4.805 10.660 1.00 96.19 88 GLU A C 1
ATOM 705 O O . GLU A 1 88 ? -8.335 5.615 10.774 1.00 96.19 88 GLU A O 1
ATOM 710 N N . GLN A 1 89 ? -7.531 3.677 9.965 1.00 96.12 89 GLN A N 1
ATOM 711 C CA . GLN A 1 89 ? -8.758 3.239 9.307 1.00 96.12 89 GLN A CA 1
ATOM 712 C C . GLN A 1 89 ? -9.072 1.788 9.671 1.00 96.12 89 GLN A C 1
ATOM 714 O O . GLN A 1 89 ? -8.173 0.993 9.953 1.00 96.12 89 GLN A O 1
ATOM 719 N N . GLU A 1 90 ? -10.358 1.448 9.677 1.00 95.62 90 GLU A N 1
ATOM 720 C CA . GLU A 1 90 ? -10.821 0.066 9.791 1.00 95.62 90 GLU A CA 1
ATOM 721 C C . GLU A 1 90 ? -10.897 -0.554 8.393 1.00 95.62 90 GLU A C 1
ATOM 723 O O . GLU A 1 90 ? -11.452 0.042 7.472 1.00 95.62 90 GLU A O 1
ATOM 728 N N . ILE A 1 91 ? -10.329 -1.746 8.236 1.00 94.75 91 ILE A N 1
ATOM 729 C CA . ILE A 1 91 ? -10.368 -2.519 6.992 1.00 94.75 91 ILE A CA 1
ATOM 730 C C . ILE A 1 91 ? -10.948 -3.905 7.242 1.00 94.75 91 ILE A C 1
ATOM 732 O O . ILE A 1 91 ? -10.842 -4.441 8.347 1.00 94.75 91 ILE A O 1
ATOM 736 N N . GLU A 1 92 ? -11.488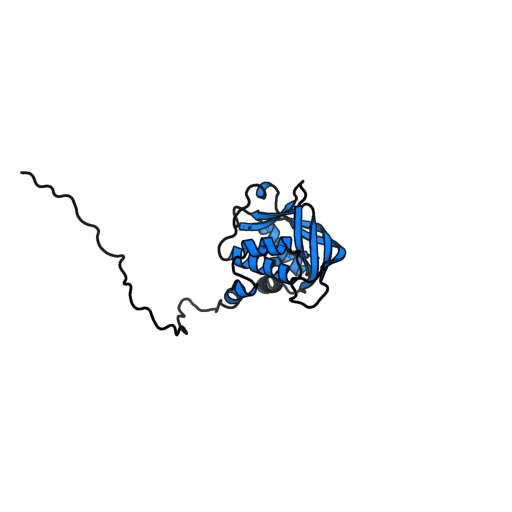 -4.514 6.193 1.00 93.25 92 GLU A N 1
ATOM 737 C CA . GLU A 1 92 ? -11.750 -5.953 6.166 1.00 93.25 92 GLU A CA 1
ATOM 738 C C . GLU A 1 92 ? -10.457 -6.685 5.796 1.00 93.25 92 GLU A C 1
ATOM 740 O O . GLU A 1 92 ? -9.767 -6.296 4.851 1.00 93.25 92 GLU A O 1
ATOM 745 N N . THR A 1 93 ? -10.102 -7.727 6.544 1.00 90.06 93 THR A N 1
ATOM 746 C CA . THR A 1 93 ? -8.897 -8.525 6.311 1.00 90.06 93 THR A CA 1
ATOM 747 C C . THR A 1 93 ? -9.236 -9.909 5.794 1.00 90.06 93 THR A C 1
ATOM 749 O O . THR A 1 93 ? -10.252 -10.507 6.149 1.00 90.06 93 THR A O 1
ATOM 752 N N . PHE A 1 94 ? -8.342 -10.428 4.962 1.00 87.75 94 PHE A N 1
ATOM 753 C CA . PHE A 1 94 ? -8.490 -11.705 4.298 1.00 87.75 94 PHE A CA 1
ATOM 754 C C . PHE A 1 94 ? -7.192 -12.499 4.387 1.00 87.75 94 PHE A C 1
ATOM 756 O O . PHE A 1 94 ? -6.096 -11.966 4.183 1.00 87.75 94 PHE A O 1
ATOM 763 N N . GLU A 1 95 ? -7.333 -13.788 4.662 1.00 81.12 95 GLU A N 1
ATOM 764 C CA . GLU A 1 95 ? -6.247 -14.753 4.621 1.00 81.12 95 GLU A CA 1
ATOM 765 C C . GLU A 1 95 ? -6.205 -15.421 3.244 1.00 81.12 95 GLU A C 1
ATOM 767 O O . GLU A 1 95 ? -7.235 -15.798 2.673 1.00 81.12 95 GLU A O 1
ATOM 772 N N . LYS A 1 96 ? -4.996 -15.579 2.702 1.00 71.06 96 LYS A N 1
ATOM 773 C CA . LYS A 1 96 ? -4.783 -16.368 1.493 1.00 71.06 96 LYS A CA 1
ATOM 774 C C . LYS A 1 96 ? -4.779 -17.844 1.868 1.00 71.06 96 LYS A C 1
ATOM 776 O O . LYS A 1 96 ? -3.872 -18.304 2.556 1.00 71.06 96 LYS A O 1
ATOM 781 N N . THR A 1 97 ? -5.736 -18.604 1.346 1.00 57.31 97 THR A N 1
ATOM 782 C CA . THR A 1 97 ? -5.695 -20.064 1.467 1.00 57.31 97 THR A CA 1
ATOM 783 C C . THR A 1 97 ? -4.985 -20.686 0.266 1.00 57.31 97 THR A C 1
ATOM 785 O O . THR A 1 97 ? -5.392 -20.528 -0.885 1.00 57.31 97 THR A O 1
ATOM 788 N N . GLY A 1 98 ? -3.869 -21.373 0.520 1.00 53.84 98 GLY A N 1
ATOM 789 C CA . GLY A 1 98 ? -3.088 -22.075 -0.503 1.00 53.84 98 GLY A CA 1
ATOM 790 C C . GLY A 1 98 ? -1.620 -21.656 -0.570 1.00 53.84 98 GLY A C 1
ATOM 791 O O . GLY A 1 98 ? -1.150 -20.804 0.180 1.00 53.84 98 GLY A O 1
ATOM 792 N N . LEU A 1 99 ? -0.870 -22.304 -1.464 1.00 44.16 99 LEU A N 1
ATOM 793 C CA . LEU A 1 99 ? 0.571 -22.094 -1.586 1.00 44.16 99 LEU A CA 1
ATOM 794 C C . LEU A 1 99 ? 0.896 -20.683 -2.130 1.00 44.16 99 LEU A C 1
ATOM 796 O O . LEU A 1 99 ? 0.182 -20.169 -3.004 1.00 44.16 99 LEU A O 1
ATOM 800 N N . PRO A 1 100 ? 1.998 -20.058 -1.674 1.00 46.81 100 PRO A N 1
ATOM 801 C CA . PRO A 1 100 ? 2.531 -18.838 -2.277 1.00 46.81 100 PRO A CA 1
ATOM 802 C C . PRO A 1 100 ? 2.663 -18.987 -3.803 1.00 46.81 100 PRO A C 1
ATOM 804 O O . PRO A 1 100 ? 3.127 -20.016 -4.288 1.00 46.81 100 PRO A O 1
ATOM 807 N N . GLY A 1 101 ? 2.244 -17.976 -4.573 1.00 49.31 101 GLY A N 1
ATOM 808 C CA . GLY A 1 101 ? 2.341 -17.986 -6.041 1.00 49.31 101 GLY A CA 1
ATOM 809 C C . GLY A 1 101 ? 1.117 -18.480 -6.825 1.00 49.31 101 GLY A C 1
ATOM 810 O O . GLY A 1 101 ? 1.073 -18.251 -8.031 1.00 49.31 101 GLY A O 1
ATOM 811 N N . PHE A 1 102 ? 0.090 -19.060 -6.191 1.00 49.75 102 PHE A N 1
ATOM 812 C CA . PHE A 1 102 ? -1.203 -19.247 -6.864 1.00 49.75 102 PHE A CA 1
ATOM 813 C C . PHE A 1 102 ? -1.977 -17.932 -6.859 1.00 49.75 102 PHE A C 1
ATOM 815 O O . PHE A 1 102 ? -2.348 -17.423 -5.800 1.00 49.75 102 PHE A O 1
ATOM 822 N N . TRP A 1 103 ? -2.166 -17.357 -8.047 1.00 53.03 103 TRP A N 1
ATOM 823 C CA . TRP A 1 103 ? -2.913 -16.113 -8.218 1.00 53.03 103 TRP A CA 1
ATOM 824 C C . TRP A 1 103 ? -4.400 -16.340 -7.925 1.00 53.03 103 TRP A C 1
ATOM 826 O O . TRP A 1 103 ? -5.028 -15.469 -7.339 1.00 53.03 103 TRP A O 1
ATOM 836 N N . ASP A 1 104 ? -4.930 -17.528 -8.210 1.00 57.59 104 ASP A N 1
ATOM 837 C CA . ASP A 1 104 ? -6.367 -17.827 -8.127 1.00 57.59 104 ASP A CA 1
ATOM 838 C C . ASP A 1 104 ? -6.800 -18.429 -6.773 1.00 57.59 104 ASP A C 1
ATOM 840 O O . ASP A 1 104 ? -7.880 -19.006 -6.655 1.00 57.59 104 ASP A O 1
ATOM 844 N N . SER A 1 105 ? -5.959 -18.326 -5.738 1.00 57.22 105 SER A N 1
ATOM 845 C CA . SER A 1 105 ? -6.308 -18.783 -4.388 1.00 57.22 105 SER A CA 1
ATOM 846 C C . SER A 1 105 ? -7.462 -17.955 -3.806 1.00 57.22 105 SER A C 1
ATOM 848 O O . SER A 1 105 ? -7.375 -16.723 -3.816 1.00 57.22 105 SER A O 1
ATOM 850 N N . PRO A 1 106 ? -8.516 -18.585 -3.252 1.00 60.72 106 PRO A N 1
ATOM 851 C CA . PRO A 1 106 ? -9.608 -17.851 -2.634 1.00 60.72 106 PRO A CA 1
ATOM 852 C C . PRO A 1 106 ? -9.136 -17.136 -1.362 1.00 60.72 106 PRO A C 1
ATOM 854 O O . PRO A 1 106 ? -8.414 -17.694 -0.525 1.00 60.72 106 PRO A O 1
ATOM 857 N N . LEU A 1 107 ? -9.575 -15.886 -1.228 1.00 71.06 107 LEU A N 1
ATOM 858 C CA . LEU A 1 107 ? -9.414 -15.080 -0.025 1.00 71.06 107 LEU A CA 1
ATOM 859 C C . LEU A 1 107 ? -10.521 -15.431 0.969 1.00 71.06 107 LEU A C 1
ATOM 861 O O . LEU A 1 107 ? -11.701 -15.258 0.661 1.00 71.06 107 LEU A O 1
ATOM 865 N N . LEU A 1 108 ? -10.146 -15.903 2.157 1.00 70.88 108 LEU A N 1
ATOM 866 C CA . LEU A 1 108 ? -11.100 -16.133 3.238 1.00 70.88 108 LEU A CA 1
ATOM 867 C C . LEU A 1 108 ? -11.148 -14.911 4.158 1.00 70.88 108 LEU A C 1
ATOM 869 O O . LEU A 1 108 ? -10.093 -14.475 4.622 1.00 70.88 108 LEU A O 1
ATOM 873 N N . PRO A 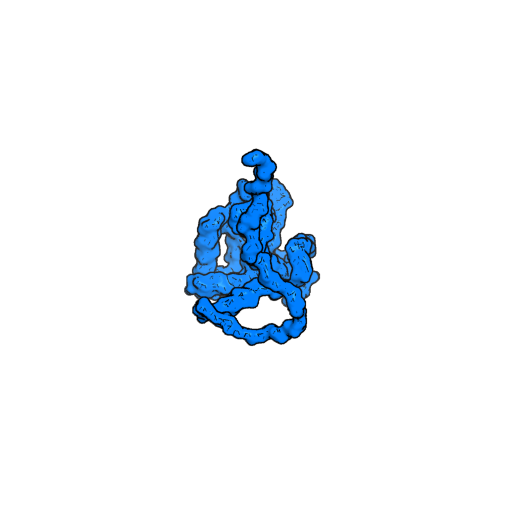1 109 ? -12.334 -14.345 4.441 1.00 79.44 109 PRO A N 1
ATOM 874 C CA . PRO A 1 109 ? -12.449 -13.225 5.363 1.00 79.44 109 PRO A CA 1
ATOM 875 C C . PRO A 1 109 ? -12.025 -13.662 6.768 1.00 79.44 109 PRO A C 1
ATOM 877 O O . PRO A 1 109 ? -12.522 -14.652 7.302 1.00 79.44 109 PRO A O 1
ATOM 880 N N . PHE A 1 110 ? -11.103 -12.907 7.356 1.00 81.69 110 PHE A N 1
ATOM 881 C CA . PHE A 1 110 ? -10.497 -13.189 8.658 1.00 81.69 110 PHE A CA 1
ATOM 882 C C . PHE A 1 110 ? -10.919 -12.179 9.741 1.00 81.69 110 PHE A C 1
ATOM 884 O O . PHE A 1 110 ? -10.661 -12.383 10.925 1.00 81.69 110 PHE A O 1
ATOM 891 N N . GLY A 1 111 ? -11.612 -11.100 9.364 1.00 88.56 111 GLY A N 1
ATOM 892 C CA . GLY A 1 111 ? -12.233 -10.161 10.297 1.00 88.56 111 GLY A CA 1
ATOM 893 C C . GLY A 1 111 ? -12.026 -8.704 9.905 1.00 88.56 111 GLY A C 1
ATOM 894 O O . GLY A 1 111 ? -11.810 -8.377 8.740 1.00 88.56 111 GLY A O 1
ATOM 895 N N . LYS A 1 112 ? -12.119 -7.821 10.900 1.00 92.62 112 LYS A N 1
ATOM 896 C CA . LYS A 1 112 ? -11.850 -6.389 10.758 1.00 92.62 112 LYS A CA 1
ATOM 897 C C . LYS A 1 112 ? -10.617 -6.004 11.560 1.00 92.62 112 LYS A C 1
ATOM 899 O O . LYS A 1 112 ? -10.406 -6.517 12.659 1.00 92.62 112 LYS A O 1
ATOM 904 N N . LEU A 1 113 ? -9.814 -5.092 11.026 1.00 92.69 113 LEU A N 1
ATOM 905 C CA . LEU A 1 113 ? -8.571 -4.657 11.652 1.00 92.69 113 LEU A CA 1
ATOM 906 C C . LEU A 1 113 ? -8.383 -3.149 11.506 1.00 92.69 113 LEU A C 1
ATOM 908 O O . LEU A 1 113 ? -8.611 -2.585 10.439 1.00 92.69 113 LEU A O 1
ATOM 912 N N . LYS A 1 114 ? -7.886 -2.510 12.566 1.00 95.31 114 LYS A N 1
ATOM 913 C CA . LYS A 1 114 ? -7.417 -1.124 12.518 1.00 95.31 114 LYS A CA 1
ATOM 914 C C . LYS A 1 114 ? -5.990 -1.055 11.988 1.00 95.31 114 LYS A C 1
ATOM 916 O O . LYS A 1 114 ? -5.083 -1.722 12.497 1.00 95.31 114 LYS A O 1
ATOM 921 N N . VAL A 1 115 ? -5.782 -0.231 10.972 1.00 96.25 115 VAL A N 1
ATOM 922 C CA . VAL A 1 115 ? -4.507 -0.079 10.267 1.00 96.25 115 VAL A CA 1
ATOM 923 C C . VAL A 1 115 ? -4.179 1.390 10.059 1.00 96.25 115 VAL A C 1
ATOM 925 O O . VAL A 1 115 ? -5.066 2.219 9.904 1.00 96.25 115 VAL A O 1
ATOM 928 N N . GLN A 1 116 ? -2.889 1.707 10.021 1.00 97.00 116 GLN A N 1
ATOM 929 C CA . GLN A 1 116 ? -2.404 2.997 9.545 1.00 97.00 116 GLN A CA 1
ATOM 930 C C . GLN A 1 116 ? -2.355 2.969 8.014 1.00 97.00 116 GLN A C 1
ATOM 932 O O . GLN A 1 116 ? -1.766 2.050 7.437 1.00 97.00 116 GLN A O 1
ATOM 937 N N . VAL A 1 117 ? -2.955 3.959 7.360 1.00 95.38 117 VAL A N 1
ATOM 938 C CA . VAL A 1 117 ? -2.978 4.106 5.901 1.00 95.38 117 VAL A CA 1
ATOM 939 C C . VAL A 1 117 ? -2.620 5.533 5.501 1.00 95.38 117 VAL A C 1
ATOM 941 O O . VAL A 1 117 ? -2.989 6.502 6.157 1.00 95.38 117 VAL A O 1
ATOM 944 N N . MET A 1 118 ? -1.883 5.670 4.401 1.00 93.38 118 MET A N 1
ATOM 945 C CA . MET A 1 118 ? -1.576 6.971 3.818 1.00 93.38 118 MET A CA 1
ATOM 946 C C . MET A 1 118 ? -2.781 7.488 3.013 1.00 93.38 118 MET A C 1
ATOM 948 O O . MET A 1 118 ? -3.166 6.876 2.027 1.00 93.38 118 MET A O 1
ATOM 952 N N . VAL A 1 119 ? -3.367 8.621 3.395 1.00 91.69 119 VAL A N 1
ATOM 953 C CA . VAL A 1 119 ? -4.555 9.209 2.756 1.00 91.69 119 VAL A CA 1
ATOM 954 C C . VAL A 1 119 ? -4.226 10.577 2.166 1.00 91.69 119 VAL A C 1
ATOM 956 O O . VAL A 1 119 ? -3.676 11.462 2.830 1.00 91.69 119 VAL A O 1
ATOM 959 N N . GLY A 1 120 ? -4.525 10.740 0.879 1.00 86.88 120 GLY A N 1
ATOM 960 C CA . GLY A 1 120 ? -4.383 12.005 0.167 1.00 86.88 120 GLY A CA 1
ATOM 961 C C . GLY A 1 120 ? -5.640 12.871 0.255 1.00 86.88 120 GLY A C 1
ATOM 962 O O . GLY A 1 120 ? -6.727 12.392 0.564 1.00 86.88 120 GLY A O 1
ATOM 963 N N . ALA A 1 121 ? -5.497 14.161 -0.048 1.00 81.12 121 ALA A N 1
ATOM 964 C CA . ALA A 1 121 ? -6.625 15.089 -0.074 1.00 81.12 121 ALA A CA 1
ATOM 965 C C . ALA A 1 121 ? -7.551 14.853 -1.286 1.00 81.12 121 ALA A C 1
ATOM 967 O O . ALA A 1 121 ? -7.080 14.599 -2.398 1.00 81.12 121 ALA A O 1
ATOM 968 N N . THR A 1 122 ? -8.863 14.993 -1.073 1.00 71.00 122 THR A N 1
ATOM 969 C CA . THR A 1 122 ? -9.940 14.780 -2.062 1.00 71.00 122 THR A CA 1
ATOM 970 C C . THR A 1 122 ? -9.854 15.685 -3.285 1.00 71.00 122 THR A C 1
ATOM 972 O O . THR A 1 122 ? -10.158 15.246 -4.389 1.00 71.00 122 THR A O 1
ATOM 975 N N . ASN A 1 123 ? -9.350 16.911 -3.137 1.00 69.94 123 ASN A N 1
ATOM 976 C CA . ASN A 1 123 ? -9.131 17.838 -4.255 1.00 69.94 123 ASN A CA 1
ATOM 977 C C . ASN A 1 123 ? -8.165 17.302 -5.335 1.00 69.94 123 ASN A C 1
ATOM 979 O O . ASN A 1 123 ? -8.142 17.810 -6.454 1.00 69.94 123 ASN A O 1
ATOM 983 N N . ASN A 1 124 ? -7.375 16.271 -5.022 1.00 62.72 124 ASN A N 1
ATOM 984 C CA . ASN A 1 124 ? -6.490 15.608 -5.977 1.00 62.72 124 ASN A CA 1
ATOM 985 C C . ASN A 1 124 ? -7.182 14.484 -6.768 1.00 62.72 124 ASN A C 1
ATOM 987 O O . ASN A 1 124 ? -6.603 13.987 -7.735 1.00 62.72 124 ASN A O 1
ATOM 991 N N . ALA A 1 125 ? -8.396 14.077 -6.381 1.00 60.12 125 ALA A N 1
ATOM 992 C CA . ALA A 1 125 ? -9.147 13.004 -7.033 1.00 60.12 125 ALA A CA 1
ATOM 993 C C . ALA A 1 125 ? -9.656 13.407 -8.428 1.00 60.12 125 ALA A C 1
ATOM 995 O O . ALA A 1 125 ? -9.625 12.603 -9.358 1.00 60.12 125 ALA A O 1
ATOM 996 N N . GLU A 1 126 ? -10.063 14.669 -8.589 1.00 57.16 126 GLU A N 1
ATOM 997 C CA . GLU A 1 126 ? -10.687 15.198 -9.814 1.00 57.16 126 GLU A CA 1
ATOM 998 C C . GLU A 1 126 ? -9.709 15.341 -10.992 1.00 57.16 126 GLU A C 1
ATOM 1000 O O . GLU A 1 126 ? -10.113 15.454 -12.147 1.00 57.16 126 GLU A O 1
ATOM 1005 N N . LYS A 1 127 ? -8.400 15.317 -10.718 1.00 59.47 127 LYS A N 1
ATOM 1006 C CA . LYS A 1 127 ? -7.331 15.458 -11.715 1.00 59.47 127 LYS A CA 1
ATOM 1007 C C . LYS A 1 127 ? -6.399 14.255 -11.657 1.00 59.47 127 LYS A C 1
ATOM 1009 O O . LYS A 1 127 ? -5.201 14.410 -11.436 1.00 59.47 127 LYS A O 1
ATOM 1014 N N . ALA A 1 128 ? -6.940 13.050 -11.829 1.00 62.19 128 ALA A N 1
ATOM 1015 C CA . ALA A 1 128 ? -6.128 11.837 -11.839 1.00 62.19 128 ALA A CA 1
ATOM 1016 C C . ALA A 1 128 ? -4.994 11.948 -12.880 1.00 62.19 128 ALA A C 1
ATOM 1018 O O . ALA A 1 128 ? -5.222 12.060 -14.085 1.00 62.19 128 ALA A O 1
ATOM 1019 N N . GLY A 1 129 ? -3.750 11.938 -12.399 1.00 66.69 129 GLY A N 1
ATOM 1020 C CA . GLY A 1 129 ? -2.560 11.956 -13.240 1.00 66.69 129 GLY A CA 1
ATOM 1021 C C . GLY A 1 129 ? -2.300 10.611 -13.923 1.00 66.69 129 GLY A C 1
ATOM 1022 O O . GLY A 1 129 ? -2.938 9.597 -13.648 1.00 66.69 129 GLY A O 1
ATOM 1023 N N . GLN A 1 130 ? -1.281 10.567 -14.783 1.00 74.88 130 GLN A N 1
ATOM 1024 C CA . GLN A 1 130 ? -0.770 9.314 -15.346 1.00 74.88 130 GLN A CA 1
ATOM 1025 C C . GLN A 1 130 ? 0.602 8.965 -14.762 1.00 74.88 130 GLN A C 1
ATOM 1027 O O . GLN A 1 130 ? 1.511 9.799 -14.696 1.00 74.88 130 GLN A O 1
ATOM 1032 N N . LEU A 1 131 ? 0.786 7.699 -14.377 1.00 72.94 131 LEU A N 1
ATOM 1033 C CA . LEU A 1 131 ? 2.101 7.177 -14.004 1.00 72.94 131 LEU A CA 1
ATOM 1034 C C . LEU A 1 131 ? 3.004 7.099 -15.239 1.00 72.94 131 LEU A C 1
ATOM 1036 O O . LEU A 1 131 ? 2.620 6.548 -16.268 1.00 72.94 131 LEU A O 1
ATOM 1040 N N . GLN A 1 132 ? 4.242 7.578 -15.119 1.00 71.88 132 GLN A N 1
ATOM 1041 C CA . GLN A 1 132 ? 5.233 7.522 -16.198 1.00 71.88 132 GLN A CA 1
ATOM 1042 C C . GLN A 1 132 ? 6.611 7.081 -15.686 1.00 71.88 132 GLN A C 1
ATOM 1044 O O . GLN A 1 132 ? 6.920 7.182 -14.493 1.00 71.88 132 GLN A O 1
ATOM 1049 N N . GLY A 1 133 ? 7.442 6.587 -16.607 1.00 77.00 133 GLY A N 1
ATOM 1050 C CA . GLY A 1 133 ? 8.853 6.279 -16.371 1.00 77.00 133 GLY A CA 1
ATOM 1051 C C . GLY A 1 133 ? 9.104 5.300 -15.219 1.00 77.00 133 GLY A C 1
ATOM 1052 O O . GLY A 1 133 ? 8.398 4.306 -15.047 1.00 77.00 133 GLY A O 1
ATOM 1053 N N . SER A 1 134 ? 10.127 5.589 -14.411 1.00 74.69 134 SER A N 1
ATOM 1054 C CA . SER A 1 134 ? 10.539 4.730 -13.292 1.00 74.69 134 SER A CA 1
ATOM 1055 C C . SER A 1 134 ? 9.469 4.604 -12.204 1.00 74.69 134 SER A C 1
ATOM 1057 O O . SER A 1 134 ? 9.329 3.534 -11.620 1.00 74.69 134 SER A O 1
ATOM 1059 N N . LYS A 1 135 ? 8.668 5.652 -11.955 1.00 76.12 135 LYS A N 1
ATOM 1060 C CA . LYS A 1 135 ? 7.577 5.620 -10.965 1.00 76.12 135 LYS A CA 1
ATOM 1061 C C . LYS A 1 135 ? 6.496 4.612 -11.354 1.00 76.12 135 LYS A C 1
ATOM 1063 O O . LYS A 1 135 ? 6.069 3.850 -10.492 1.00 76.12 135 LYS A O 1
ATOM 1068 N N . LYS A 1 136 ? 6.122 4.553 -12.641 1.00 80.25 136 LYS A N 1
ATOM 1069 C CA . LYS A 1 136 ? 5.177 3.547 -13.156 1.00 80.25 136 LYS A CA 1
ATOM 1070 C C . LYS A 1 136 ? 5.656 2.131 -12.845 1.00 80.25 136 LYS A C 1
ATOM 1072 O O . LYS A 1 136 ? 4.881 1.348 -12.317 1.00 80.25 136 LYS A O 1
ATOM 1077 N N . ARG A 1 137 ? 6.936 1.831 -13.099 1.00 76.81 137 ARG A N 1
ATOM 1078 C CA . ARG A 1 137 ? 7.508 0.493 -12.862 1.00 76.81 137 ARG A CA 1
ATOM 1079 C C . ARG A 1 137 ? 7.479 0.088 -11.389 1.00 76.81 137 ARG A C 1
ATOM 1081 O O . ARG A 1 137 ? 7.045 -1.012 -11.093 1.00 76.81 137 ARG A O 1
ATOM 1088 N N . LYS A 1 138 ? 7.846 0.989 -10.468 1.00 81.12 138 LYS A N 1
ATOM 1089 C CA . LYS A 1 138 ? 7.796 0.717 -9.014 1.00 81.12 138 LYS A CA 1
ATOM 1090 C C . LYS A 1 138 ? 6.386 0.416 -8.523 1.00 81.12 138 LYS A C 1
ATOM 1092 O O . LYS A 1 138 ? 6.174 -0.496 -7.738 1.00 81.12 138 LYS A O 1
ATOM 1097 N N . VAL A 1 139 ? 5.430 1.234 -8.957 1.00 81.94 139 VAL A N 1
ATOM 1098 C CA . VAL A 1 139 ? 4.032 1.083 -8.550 1.00 81.94 139 VAL A CA 1
ATOM 1099 C C . VAL A 1 139 ? 3.446 -0.188 -9.145 1.00 81.94 139 VAL A C 1
ATOM 1101 O O . VAL A 1 139 ? 2.762 -0.914 -8.439 1.00 81.94 139 VAL A O 1
ATOM 1104 N N . LEU A 1 140 ? 3.771 -0.486 -10.404 1.00 80.69 140 LEU A N 1
ATOM 1105 C CA . LEU A 1 140 ? 3.364 -1.723 -11.047 1.00 80.69 140 LEU A CA 1
ATOM 1106 C C . LEU A 1 140 ? 3.970 -2.956 -10.366 1.00 80.69 140 LEU A C 1
ATOM 1108 O O . LEU A 1 140 ? 3.250 -3.921 -10.166 1.00 80.69 140 LEU A O 1
ATOM 1112 N N . ALA A 1 141 ? 5.245 -2.914 -9.969 1.00 79.69 141 ALA A N 1
ATOM 1113 C CA . ALA A 1 141 ? 5.890 -4.010 -9.244 1.00 79.69 141 ALA A CA 1
ATOM 1114 C C . ALA A 1 141 ? 5.154 -4.329 -7.936 1.00 79.69 141 ALA A C 1
ATOM 1116 O O . ALA A 1 141 ? 4.812 -5.481 -7.700 1.00 79.69 141 ALA A O 1
ATOM 1117 N N . GLY A 1 142 ? 4.825 -3.304 -7.139 1.00 83.31 142 GLY A N 1
ATOM 1118 C CA . GLY A 1 142 ? 4.035 -3.496 -5.920 1.00 83.31 142 GLY A CA 1
ATOM 1119 C C . GLY A 1 142 ? 2.611 -3.986 -6.191 1.00 83.31 142 GLY A C 1
ATOM 1120 O O . GLY A 1 142 ? 2.134 -4.873 -5.495 1.00 83.31 142 GLY A O 1
ATOM 1121 N N . LEU A 1 143 ? 1.947 -3.487 -7.239 1.00 82.94 143 LEU A N 1
ATOM 1122 C CA . LEU A 1 143 ? 0.621 -3.976 -7.640 1.00 82.94 143 LEU A CA 1
ATOM 1123 C C . LEU A 1 143 ? 0.650 -5.452 -8.069 1.00 82.94 143 LEU A C 1
ATOM 1125 O O . LEU A 1 143 ? -0.214 -6.220 -7.661 1.00 82.94 143 LEU A O 1
ATOM 1129 N N . LEU A 1 144 ? 1.647 -5.856 -8.861 1.00 78.38 144 LEU A N 1
ATOM 1130 C CA . LEU A 1 144 ? 1.846 -7.249 -9.266 1.00 78.38 144 LEU A CA 1
ATOM 1131 C C . LEU A 1 144 ? 2.201 -8.138 -8.065 1.00 78.38 144 LEU A C 1
ATOM 1133 O O . LEU A 1 144 ? 1.753 -9.280 -8.009 1.00 78.38 144 LEU A O 1
ATOM 1137 N N . TRP A 1 145 ? 2.947 -7.613 -7.085 1.00 81.19 145 TRP A N 1
ATOM 1138 C CA . TRP A 1 145 ? 3.224 -8.332 -5.841 1.00 81.19 145 TRP A CA 1
ATOM 1139 C C . TRP A 1 145 ? 1.933 -8.570 -5.063 1.00 81.19 145 TRP A C 1
ATOM 1141 O O . TRP A 1 145 ? 1.608 -9.712 -4.752 1.00 81.19 145 TRP A O 1
ATOM 1151 N N . GLY A 1 146 ? 1.132 -7.520 -4.861 1.00 78.31 146 GLY A N 1
ATOM 1152 C CA . GLY A 1 146 ? -0.196 -7.653 -4.272 1.00 78.31 146 GLY A CA 1
ATOM 1153 C C . GLY A 1 146 ? -1.048 -8.687 -5.011 1.00 78.31 146 GLY A C 1
ATOM 1154 O O . GLY A 1 146 ? -1.625 -9.571 -4.386 1.00 78.31 146 GLY A O 1
ATOM 1155 N N . ALA A 1 147 ? -1.064 -8.656 -6.346 1.00 76.50 147 ALA A N 1
ATOM 1156 C CA . ALA A 1 147 ? -1.808 -9.631 -7.144 1.00 76.50 147 ALA A CA 1
ATOM 1157 C C . ALA A 1 147 ? -1.353 -11.078 -6.880 1.00 76.50 147 ALA A C 1
ATOM 1159 O O . ALA A 1 147 ? -2.196 -11.969 -6.791 1.00 76.50 147 ALA A O 1
ATOM 1160 N N . SER A 1 148 ? -0.050 -11.309 -6.688 1.00 72.50 148 SER A N 1
ATOM 1161 C CA . SER A 1 148 ? 0.487 -12.630 -6.332 1.00 72.50 148 SER A CA 1
ATOM 1162 C C . SER A 1 148 ? 0.092 -13.100 -4.922 1.00 72.50 148 SER A C 1
ATOM 1164 O O . SER A 1 148 ? -0.005 -14.306 -4.676 1.00 72.50 148 SER A O 1
ATOM 1166 N N . GLU A 1 149 ? -0.220 -12.166 -4.022 1.00 75.19 149 GLU A N 1
ATOM 1167 C CA . GLU A 1 149 ? -0.719 -12.433 -2.665 1.00 75.19 149 GLU A CA 1
ATOM 1168 C C . GLU A 1 149 ? -2.244 -12.622 -2.606 1.00 75.19 149 GLU A C 1
ATOM 1170 O O . GLU A 1 149 ? -2.799 -12.852 -1.536 1.00 75.19 149 GLU A O 1
ATOM 1175 N N . GLY A 1 150 ? -2.927 -12.609 -3.756 1.00 70.06 150 GLY A N 1
ATOM 1176 C CA . GLY A 1 150 ? -4.330 -13.012 -3.856 1.00 70.06 150 GLY A CA 1
ATOM 1177 C C . GLY A 1 150 ? -5.340 -11.872 -3.952 1.00 70.06 150 GLY A C 1
ATOM 1178 O O . GLY A 1 150 ? -6.507 -12.112 -3.673 1.00 70.06 150 GLY A O 1
ATOM 1179 N N . LEU A 1 151 ? -4.954 -10.655 -4.375 1.00 73.12 151 LEU A N 1
ATOM 1180 C CA . LEU A 1 151 ? -5.939 -9.588 -4.654 1.00 73.12 151 LEU A CA 1
ATOM 1181 C C . LEU A 1 151 ? -7.075 -10.098 -5.573 1.00 73.12 151 LEU A C 1
ATOM 1183 O O . LEU A 1 151 ? -6.810 -10.930 -6.444 1.00 73.12 151 LEU A O 1
ATOM 1187 N N . PRO A 1 152 ? -8.318 -9.604 -5.447 1.00 69.44 152 PRO A N 1
ATOM 1188 C CA . PRO A 1 152 ? -9.443 -10.088 -6.252 1.00 69.44 152 PRO A CA 1
ATOM 1189 C C . PRO A 1 152 ? -9.234 -9.980 -7.766 1.00 69.44 152 PRO A C 1
ATOM 1191 O O . PRO A 1 152 ? -8.547 -9.073 -8.244 1.00 69.44 152 PRO A O 1
ATOM 1194 N N . GLU A 1 153 ? -9.871 -10.866 -8.541 1.00 65.88 153 GLU A N 1
ATOM 1195 C CA . GLU A 1 153 ? -9.648 -10.947 -9.994 1.00 65.88 153 GLU A CA 1
ATOM 1196 C C . GLU A 1 153 ? -9.993 -9.675 -10.766 1.00 65.88 153 GLU A C 1
ATOM 1198 O O . GLU A 1 153 ? -9.273 -9.333 -11.705 1.00 65.88 153 GLU A O 1
ATOM 1203 N N . HIS A 1 154 ? -11.033 -8.928 -10.382 1.00 69.50 154 HIS A N 1
ATOM 1204 C CA . HIS A 1 154 ? -11.338 -7.650 -11.039 1.00 69.50 154 HIS A CA 1
ATOM 1205 C C . HIS A 1 154 ? -10.191 -6.650 -10.868 1.00 69.50 154 HIS A C 1
ATOM 1207 O O . HIS A 1 154 ? -9.799 -5.976 -11.822 1.00 69.50 154 HIS A O 1
ATOM 1213 N N . TYR A 1 155 ? -9.578 -6.630 -9.684 1.00 70.44 155 TYR A N 1
ATOM 1214 C CA . TYR A 1 155 ? -8.426 -5.788 -9.388 1.00 70.44 155 TYR A CA 1
ATOM 1215 C C . TYR A 1 155 ? -7.169 -6.282 -10.120 1.00 70.44 155 TYR A C 1
ATOM 1217 O O . TYR A 1 155 ? -6.411 -5.484 -10.677 1.00 70.44 155 TYR A O 1
ATOM 1225 N N . LYS A 1 156 ? -6.970 -7.606 -10.224 1.00 69.81 156 LYS A N 1
ATOM 1226 C CA . LYS A 1 156 ? -5.900 -8.184 -11.055 1.00 69.81 156 LYS A CA 1
ATOM 1227 C C . LYS A 1 156 ? -6.074 -7.826 -12.530 1.00 69.81 156 LYS A C 1
ATOM 1229 O O . LYS A 1 156 ? -5.089 -7.499 -13.188 1.00 69.81 156 LYS A O 1
ATOM 1234 N N . ALA A 1 157 ? -7.296 -7.861 -13.060 1.00 68.75 157 ALA A N 1
ATOM 1235 C CA . ALA A 1 157 ? -7.595 -7.486 -14.440 1.00 68.75 157 ALA A CA 1
ATOM 1236 C C . ALA A 1 157 ? -7.284 -6.004 -14.704 1.00 68.75 157 ALA A C 1
ATOM 1238 O O . ALA A 1 157 ? -6.642 -5.681 -15.706 1.00 68.75 157 ALA A O 1
ATOM 1239 N N . GLU A 1 158 ? -7.636 -5.114 -13.771 1.00 68.38 158 GLU A N 1
ATOM 1240 C CA . GLU A 1 158 ? -7.284 -3.692 -13.841 1.00 68.38 158 GLU A CA 1
ATOM 1241 C C . GLU A 1 158 ? -5.758 -3.480 -13.829 1.00 68.38 158 GLU A C 1
ATOM 1243 O O . GLU A 1 158 ? -5.219 -2.689 -14.612 1.00 68.38 158 GLU A O 1
ATOM 1248 N N . ILE A 1 159 ? -5.035 -4.224 -12.983 1.00 70.81 159 ILE A N 1
ATOM 1249 C CA . ILE A 1 159 ? -3.568 -4.198 -12.940 1.00 70.81 159 ILE A CA 1
ATOM 1250 C C . ILE A 1 159 ? -2.982 -4.721 -14.254 1.00 70.81 159 ILE A C 1
ATOM 1252 O O . ILE A 1 159 ? -2.116 -4.053 -14.813 1.00 70.81 159 ILE A O 1
ATOM 1256 N N . ARG A 1 160 ? -3.462 -5.854 -14.788 1.00 67.12 160 ARG A N 1
ATOM 1257 C CA . ARG A 1 160 ? -3.011 -6.446 -16.066 1.00 67.12 160 ARG A CA 1
ATOM 1258 C C . ARG A 1 160 ? -3.200 -5.469 -17.230 1.00 67.12 160 ARG A C 1
ATOM 1260 O O . ARG A 1 160 ? -2.264 -5.250 -17.998 1.00 67.12 160 ARG A O 1
ATOM 1267 N N . ALA A 1 161 ? -4.353 -4.802 -17.309 1.00 68.56 161 ALA A N 1
ATOM 1268 C CA . ALA A 1 161 ? -4.611 -3.773 -18.318 1.00 68.56 161 ALA A CA 1
ATOM 1269 C C . ALA A 1 161 ? -3.601 -2.608 -18.233 1.00 68.56 161 ALA A C 1
ATOM 1271 O O . ALA A 1 161 ? -3.145 -2.094 -19.255 1.00 68.56 161 ALA A O 1
ATOM 1272 N N . LYS A 1 162 ? -3.187 -2.222 -17.017 1.00 68.31 162 LYS A N 1
ATOM 1273 C CA . LYS A 1 162 ? -2.167 -1.181 -16.778 1.00 68.31 162 LYS A CA 1
ATOM 1274 C C . LYS A 1 162 ? -0.724 -1.680 -16.978 1.00 68.31 162 LYS A C 1
ATOM 1276 O O . LYS A 1 162 ? 0.153 -0.873 -17.322 1.00 68.31 162 LYS A O 1
ATOM 1281 N N . ALA A 1 163 ? -0.479 -2.971 -16.744 1.00 61.53 163 ALA A N 1
ATOM 1282 C CA . ALA A 1 163 ? 0.818 -3.645 -16.825 1.00 61.53 163 ALA A CA 1
ATOM 1283 C C . ALA A 1 163 ? 1.280 -3.871 -18.268 1.00 61.53 163 ALA A C 1
ATOM 1285 O O . ALA A 1 163 ? 2.480 -3.836 -18.548 1.00 61.53 163 ALA A O 1
ATOM 1286 N N . GLY A 1 164 ? 0.332 -4.087 -19.184 1.00 69.38 164 GLY A N 1
ATOM 1287 C CA . GLY A 1 164 ? 0.631 -4.550 -20.535 1.00 69.38 164 GLY A CA 1
ATOM 1288 C C . GLY A 1 164 ? 1.166 -5.986 -20.510 1.00 69.38 164 GLY A C 1
ATOM 1289 O O . GLY A 1 164 ? 0.599 -6.848 -19.850 1.00 69.38 164 GLY A O 1
ATOM 1290 N N . GLY A 1 165 ? 2.268 -6.248 -21.220 1.00 64.62 165 GLY A N 1
ATOM 1291 C CA . GLY A 1 165 ? 2.878 -7.585 -21.317 1.00 64.62 165 GLY A CA 1
ATOM 1292 C C . GLY A 1 165 ? 3.708 -8.042 -20.106 1.00 64.62 165 GLY A C 1
ATOM 1293 O O . GLY A 1 165 ? 4.287 -9.122 -20.161 1.00 64.62 165 GLY A O 1
ATOM 1294 N N . ILE A 1 166 ? 3.799 -7.236 -19.043 1.00 63.53 166 ILE A N 1
ATOM 1295 C CA . ILE A 1 166 ? 4.570 -7.538 -17.824 1.00 63.53 166 ILE A CA 1
ATOM 1296 C C . ILE A 1 166 ? 3.725 -8.443 -16.921 1.00 63.53 166 ILE A C 1
ATOM 1298 O O . ILE A 1 166 ? 2.622 -8.052 -16.536 1.00 63.53 166 ILE A O 1
ATOM 1302 N N . LYS A 1 167 ? 4.234 -9.636 -16.588 1.00 63.12 167 LYS A N 1
ATOM 1303 C CA . LYS A 1 167 ? 3.481 -10.656 -15.839 1.00 63.12 167 LYS A CA 1
ATOM 1304 C C . LYS A 1 167 ? 3.954 -10.807 -14.396 1.00 63.12 167 LYS A C 1
ATOM 1306 O O . LYS A 1 167 ? 3.126 -11.065 -13.531 1.00 63.12 167 LYS A O 1
ATOM 1311 N N . ASP A 1 168 ? 5.241 -10.602 -14.132 1.00 65.00 168 ASP A N 1
ATOM 1312 C CA . ASP A 1 168 ? 5.842 -10.756 -12.805 1.00 65.00 168 ASP A CA 1
ATOM 1313 C C . ASP A 1 168 ? 6.411 -9.422 -12.268 1.00 65.00 168 ASP A C 1
ATOM 1315 O O . ASP A 1 168 ? 6.911 -8.604 -13.051 1.00 65.00 168 ASP A O 1
ATOM 1319 N N . PRO A 1 169 ? 6.391 -9.164 -10.940 1.00 64.06 169 PRO A N 1
ATOM 1320 C CA . PRO A 1 169 ? 7.088 -8.020 -10.343 1.00 64.06 169 PRO A CA 1
ATOM 1321 C C . PRO A 1 169 ? 8.553 -7.880 -10.793 1.00 64.06 169 PRO A C 1
ATOM 1323 O O . PRO A 1 169 ? 9.034 -6.760 -10.983 1.00 64.06 169 PRO A O 1
ATOM 1326 N N . ARG A 1 170 ? 9.256 -8.993 -11.026 1.00 64.44 170 ARG A N 1
ATOM 1327 C CA . ARG A 1 170 ? 10.655 -9.050 -11.486 1.00 64.44 170 ARG A CA 1
ATOM 1328 C C . ARG A 1 170 ? 10.810 -8.586 -12.934 1.00 64.44 170 ARG A C 1
ATOM 1330 O O . ARG A 1 170 ? 11.801 -7.927 -13.255 1.00 64.44 170 ARG A O 1
ATOM 1337 N N . ASP A 1 171 ? 9.805 -8.818 -13.778 1.00 62.97 171 ASP A N 1
ATOM 1338 C CA . ASP A 1 171 ? 9.782 -8.376 -15.183 1.00 62.97 171 ASP A CA 1
ATOM 1339 C C . ASP A 1 171 ? 9.739 -6.849 -15.307 1.00 62.97 171 ASP A C 1
ATOM 1341 O O . ASP A 1 171 ? 10.051 -6.280 -16.355 1.00 62.97 171 ASP A O 1
ATOM 1345 N N . THR A 1 172 ? 9.393 -6.145 -14.224 1.00 64.50 172 THR A N 1
ATOM 1346 C CA . THR A 1 172 ? 9.457 -4.681 -14.197 1.00 64.50 172 THR A CA 1
ATOM 1347 C C . THR A 1 172 ? 10.890 -4.148 -14.261 1.00 64.50 172 THR A C 1
ATOM 1349 O O . THR A 1 172 ? 11.067 -2.938 -14.428 1.00 64.50 172 THR A O 1
ATOM 1352 N N . GLN A 1 173 ? 11.908 -5.008 -14.092 1.00 62.72 173 GLN A N 1
ATOM 1353 C CA . GLN A 1 173 ? 13.336 -4.658 -14.022 1.00 62.72 173 GLN A CA 1
ATOM 1354 C C . GLN A 1 173 ? 13.650 -3.555 -12.999 1.00 62.72 173 GLN A C 1
ATOM 1356 O O . GLN A 1 173 ? 14.701 -2.913 -13.031 1.00 62.72 173 GLN A O 1
ATOM 1361 N N . TYR A 1 174 ? 12.721 -3.279 -12.081 1.00 62.47 174 TYR A N 1
ATOM 1362 C CA . TYR A 1 174 ? 12.920 -2.245 -11.084 1.00 62.47 174 TYR A CA 1
ATOM 1363 C C . TYR A 1 174 ? 13.974 -2.685 -10.059 1.00 62.47 174 TYR A C 1
ATOM 1365 O O . TYR A 1 174 ? 14.787 -1.871 -9.625 1.00 62.47 174 TYR A O 1
ATOM 1373 N N . TRP A 1 175 ? 14.000 -3.976 -9.726 1.00 52.06 175 TRP A N 1
ATOM 1374 C CA . TRP A 1 175 ? 14.904 -4.543 -8.727 1.00 52.06 175 TRP A CA 1
ATOM 1375 C C . TRP A 1 175 ? 16.341 -4.698 -9.238 1.00 52.06 175 TRP A C 1
ATOM 1377 O O . TRP A 1 175 ? 17.282 -4.440 -8.490 1.00 52.06 175 TRP A O 1
ATOM 1387 N N . THR A 1 176 ? 16.529 -5.021 -10.522 1.00 51.12 176 THR A N 1
ATOM 1388 C CA . THR A 1 176 ? 17.854 -5.054 -11.164 1.00 51.12 176 THR A CA 1
ATOM 1389 C C . THR A 1 176 ? 18.506 -3.670 -11.175 1.00 51.12 176 THR A C 1
ATOM 1391 O O . THR A 1 176 ? 19.676 -3.550 -10.832 1.00 51.12 176 THR A O 1
ATOM 1394 N N . MET A 1 177 ? 17.739 -2.593 -11.390 1.00 46.09 177 MET A N 1
ATOM 1395 C CA . MET A 1 177 ? 18.258 -1.217 -11.280 1.00 46.09 177 MET A CA 1
ATOM 1396 C C . MET A 1 177 ? 18.506 -0.735 -9.838 1.00 46.09 177 MET A C 1
ATOM 1398 O O . MET A 1 177 ? 19.176 0.279 -9.644 1.00 46.09 177 MET A O 1
ATOM 1402 N N . CYS A 1 178 ? 17.954 -1.407 -8.822 1.00 40.53 178 CYS A N 1
ATOM 1403 C CA . CYS A 1 178 ? 18.244 -1.118 -7.412 1.00 40.53 178 CYS A CA 1
ATOM 1404 C C . CYS A 1 178 ? 19.550 -1.770 -6.944 1.00 40.53 178 CYS A C 1
ATOM 1406 O O . CYS A 1 178 ? 20.226 -1.205 -6.090 1.00 40.53 178 CYS A O 1
ATOM 1408 N N . ARG A 1 179 ? 19.930 -2.908 -7.539 1.00 41.22 179 ARG A N 1
ATOM 1409 C CA . ARG A 1 179 ? 21.219 -3.574 -7.290 1.00 41.22 179 ARG A CA 1
ATOM 1410 C C . ARG A 1 179 ? 22.344 -3.066 -8.194 1.00 41.22 179 ARG A C 1
ATOM 1412 O O . ARG A 1 179 ? 23.506 -3.146 -7.820 1.00 41.22 179 ARG A O 1
ATOM 1419 N N . GLU A 1 180 ? 22.006 -2.451 -9.325 1.00 36.91 180 GLU A N 1
ATOM 1420 C CA . GLU A 1 180 ? 22.958 -1.798 -10.228 1.00 36.91 180 GLU A CA 1
ATOM 1421 C C . GLU A 1 180 ? 22.968 -0.272 -10.061 1.00 36.91 180 GLU A C 1
ATOM 1423 O O . GLU A 1 180 ? 22.765 0.510 -10.990 1.00 36.91 180 GLU A O 1
ATOM 1428 N N . LYS A 1 181 ? 23.297 0.185 -8.857 1.00 35.44 181 LYS A N 1
ATOM 1429 C CA . LYS A 1 181 ? 24.309 1.236 -8.794 1.00 35.44 181 LYS A CA 1
ATOM 1430 C C . LYS A 1 181 ? 25.570 0.582 -8.275 1.00 35.44 181 LYS A C 1
ATOM 1432 O O . LYS A 1 181 ? 25.763 0.545 -7.061 1.00 35.44 181 LYS A O 1
ATOM 1437 N N . PRO A 1 182 ? 26.458 0.091 -9.149 1.00 33.72 182 PRO A N 1
ATOM 1438 C CA . PRO A 1 182 ? 27.825 0.032 -8.703 1.00 33.72 182 PRO A CA 1
ATOM 1439 C C . PRO A 1 182 ? 28.213 1.464 -8.309 1.00 33.72 182 PRO A C 1
ATOM 1441 O O . PRO A 1 182 ? 27.866 2.431 -8.997 1.00 33.72 182 PRO A O 1
ATOM 1444 N N . ASN A 1 183 ? 28.897 1.606 -7.177 1.00 38.38 183 ASN A N 1
ATOM 1445 C CA . ASN A 1 183 ? 29.660 2.801 -6.830 1.00 38.38 183 ASN A CA 1
ATOM 1446 C C . ASN A 1 183 ? 30.779 2.982 -7.865 1.00 38.38 183 ASN A C 1
ATOM 1448 O O . ASN A 1 183 ? 31.960 2.826 -7.568 1.00 38.38 183 ASN A O 1
ATOM 1452 N N . HIS A 1 184 ? 30.418 3.225 -9.118 1.00 35.78 184 HIS A N 1
ATOM 1453 C CA . HIS A 1 184 ? 31.361 3.419 -10.189 1.00 35.78 184 HIS A CA 1
ATOM 1454 C C . HIS A 1 184 ? 31.497 4.919 -10.412 1.00 35.78 184 HIS A C 1
ATOM 1456 O O . HIS A 1 184 ? 30.519 5.586 -10.775 1.00 35.78 184 HIS A O 1
ATOM 1462 N N . PRO A 1 185 ? 32.700 5.473 -10.160 1.00 35.03 185 PRO A N 1
ATOM 1463 C CA . PRO A 1 185 ? 33.018 6.825 -10.573 1.00 35.03 185 PRO A CA 1
ATOM 1464 C C . PRO A 1 185 ? 32.687 6.963 -12.060 1.00 35.03 185 PRO A C 1
ATOM 1466 O O . PRO A 1 185 ? 32.820 6.004 -12.825 1.00 35.03 185 PRO A O 1
ATOM 1469 N N . LYS A 1 186 ? 32.238 8.153 -12.469 1.00 35.31 186 LYS A N 1
ATOM 1470 C CA . LYS A 1 186 ? 31.991 8.500 -13.875 1.00 35.31 186 LYS A CA 1
ATOM 1471 C C . LYS A 1 186 ? 33.158 7.998 -14.744 1.00 35.31 186 LYS A C 1
ATOM 1473 O O . LYS A 1 186 ? 34.226 8.597 -14.707 1.00 35.31 186 LYS A O 1
ATOM 1478 N N . GLY A 1 187 ? 32.964 6.913 -15.501 1.00 36.72 187 GLY A N 1
ATOM 1479 C CA . GLY A 1 187 ? 34.007 6.397 -16.396 1.00 36.72 187 GLY A CA 1
ATOM 1480 C C . GLY A 1 187 ? 33.966 4.913 -16.770 1.00 36.72 187 GLY A C 1
ATOM 1481 O O . GLY A 1 187 ? 34.543 4.564 -17.795 1.00 36.72 187 GLY A O 1
ATOM 1482 N N . TRP A 1 188 ? 33.284 4.029 -16.034 1.00 29.81 188 TRP A N 1
ATOM 1483 C CA . TRP A 1 188 ? 33.345 2.594 -16.356 1.00 29.81 188 TRP A CA 1
ATOM 1484 C C . TRP A 1 188 ? 32.371 2.180 -17.474 1.00 29.81 188 TRP A C 1
ATOM 1486 O O . TRP A 1 188 ? 31.215 1.830 -17.244 1.00 29.81 188 TRP A O 1
ATOM 1496 N N . ARG A 1 189 ? 32.865 2.223 -18.716 1.00 37.62 189 ARG A N 1
ATOM 1497 C CA . ARG A 1 189 ? 32.489 1.264 -19.763 1.00 37.62 189 ARG A CA 1
ATOM 1498 C C . ARG A 1 189 ? 33.298 -0.012 -19.542 1.00 37.62 189 ARG A C 1
ATOM 1500 O O . ARG A 1 189 ? 34.494 0.094 -19.294 1.00 37.62 189 ARG A O 1
ATOM 1507 N N . ASN A 1 190 ? 32.616 -1.152 -19.630 1.00 31.42 190 ASN A N 1
ATOM 1508 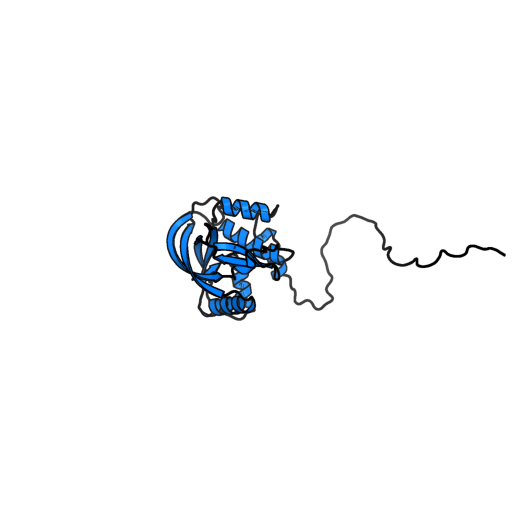C CA . ASN A 1 190 ? 33.044 -2.500 -20.052 1.00 31.42 190 ASN A CA 1
ATOM 1509 C C . ASN A 1 190 ? 32.103 -3.488 -19.341 1.00 31.42 190 ASN A C 1
ATOM 1511 O O . ASN A 1 190 ? 31.891 -3.361 -18.146 1.00 31.42 190 ASN A O 1
ATOM 1515 N N . GLY A 1 191 ? 31.467 -4.470 -19.962 1.00 26.39 191 GLY A N 1
ATOM 1516 C CA . GLY A 1 191 ? 31.561 -5.012 -21.308 1.00 26.39 191 GLY A CA 1
ATOM 1517 C C . GLY A 1 191 ? 30.970 -6.423 -21.243 1.00 26.39 191 GLY A C 1
ATOM 1518 O O . GLY A 1 191 ? 31.410 -7.224 -20.427 1.00 26.39 191 GLY A O 1
ATOM 1519 N N . SER A 1 192 ? 29.931 -6.692 -22.030 1.00 28.17 192 SER A N 1
ATOM 1520 C CA . SER A 1 192 ? 29.511 -8.028 -22.498 1.00 28.17 192 SER A CA 1
ATOM 1521 C C . SER A 1 192 ? 28.220 -7.859 -23.296 1.00 28.17 192 SER A C 1
ATOM 1523 O O . SER A 1 192 ? 27.110 -8.082 -22.828 1.00 28.17 192 SER A O 1
ATOM 1525 N N . GLY A 1 193 ? 28.384 -7.374 -24.521 1.00 27.75 193 GLY A N 1
ATOM 1526 C CA . GLY A 1 193 ? 27.355 -7.438 -25.543 1.00 27.75 193 GLY A CA 1
ATOM 1527 C C . GLY A 1 193 ? 27.943 -8.149 -26.745 1.00 27.75 193 GLY A C 1
ATOM 1528 O O . GLY A 1 193 ? 28.368 -7.480 -27.681 1.00 27.75 193 GLY A O 1
ATOM 1529 N N . ASP A 1 194 ? 27.973 -9.481 -26.710 1.00 36.56 194 ASP A N 1
ATOM 1530 C CA . ASP A 1 194 ? 27.961 -10.261 -27.946 1.00 36.56 194 ASP A CA 1
ATOM 1531 C C . ASP A 1 194 ? 26.551 -10.161 -28.525 1.00 36.56 194 ASP A C 1
ATOM 1533 O O . ASP A 1 194 ? 25.675 -10.984 -28.270 1.00 36.56 194 ASP A O 1
ATOM 1537 N N . VAL A 1 195 ? 26.322 -9.090 -29.282 1.00 40.78 195 VAL A N 1
ATOM 1538 C CA . VAL A 1 195 ? 25.315 -9.076 -30.340 1.00 40.78 195 VAL A CA 1
ATOM 1539 C C . VAL A 1 195 ? 25.989 -8.489 -31.566 1.00 40.78 195 VAL A C 1
ATOM 1541 O O . VAL A 1 195 ? 26.041 -7.280 -31.795 1.00 40.78 195 VAL A O 1
ATOM 1544 N N . GLU A 1 196 ? 26.574 -9.398 -32.329 1.00 29.58 196 GLU A N 1
ATOM 1545 C CA . GLU A 1 196 ? 26.981 -9.176 -33.700 1.00 29.58 196 GLU A CA 1
ATOM 1546 C C . GLU A 1 196 ? 25.771 -8.692 -34.531 1.00 29.58 196 GLU A C 1
ATOM 1548 O O . GLU A 1 196 ? 24.681 -9.255 -34.435 1.00 29.58 196 GLU A O 1
ATOM 1553 N N . LYS A 1 197 ? 26.020 -7.706 -35.410 1.00 34.28 197 LYS A N 1
ATOM 1554 C CA . LYS A 1 197 ? 25.159 -7.192 -36.505 1.00 34.28 197 LYS A CA 1
ATOM 1555 C C . LYS A 1 197 ? 24.040 -6.252 -36.019 1.00 34.28 197 LYS A C 1
ATOM 1557 O O . LYS A 1 197 ? 23.140 -6.628 -35.290 1.00 34.28 197 LYS A O 1
ATOM 1562 N N . VAL A 1 198 ? 24.031 -4.972 -36.397 1.00 33.91 198 VAL A N 1
ATOM 1563 C CA . VAL A 1 198 ? 23.932 -4.499 -37.785 1.00 33.91 198 VAL A CA 1
ATOM 1564 C C . VAL A 1 198 ? 24.793 -3.255 -38.018 1.00 33.91 198 VAL A C 1
ATOM 1566 O O . VAL A 1 198 ? 24.706 -2.245 -37.321 1.00 33.91 198 VAL A O 1
ATOM 1569 N N . ALA A 1 199 ? 25.610 -3.350 -39.063 1.00 30.52 199 ALA A N 1
ATOM 1570 C CA . ALA A 1 199 ? 26.353 -2.264 -39.662 1.00 30.52 199 ALA A CA 1
ATOM 1571 C C . ALA A 1 199 ? 25.433 -1.133 -40.151 1.00 30.52 199 ALA A C 1
ATOM 1573 O O . ALA A 1 199 ? 24.433 -1.364 -40.822 1.00 30.52 199 ALA A O 1
ATOM 1574 N N . GLY A 1 200 ? 25.868 0.103 -39.910 1.00 31.78 200 GLY A N 1
ATOM 1575 C CA . GLY A 1 200 ? 25.500 1.249 -40.732 1.00 31.78 200 GLY A CA 1
ATOM 1576 C C . GLY A 1 200 ? 24.244 2.005 -40.305 1.00 31.78 200 GLY A C 1
ATOM 1577 O O . GLY A 1 200 ? 23.150 1.741 -40.784 1.00 31.78 200 GLY A O 1
ATOM 1578 N N . ARG A 1 201 ? 24.440 3.115 -39.587 1.00 37.56 201 ARG A N 1
ATOM 1579 C CA . ARG A 1 201 ? 24.058 4.427 -40.130 1.00 37.56 201 ARG A CA 1
ATOM 1580 C C . ARG A 1 201 ? 24.777 5.550 -39.400 1.00 37.56 201 ARG A C 1
ATOM 1582 O O . ARG A 1 201 ? 24.879 5.598 -38.181 1.00 37.56 201 ARG A O 1
ATOM 1589 N N . ARG A 1 202 ? 25.367 6.390 -40.239 1.00 35.62 202 ARG A N 1
ATOM 1590 C CA . ARG A 1 202 ? 26.377 7.393 -39.951 1.00 35.62 202 ARG A CA 1
ATOM 1591 C C . ARG A 1 202 ? 25.792 8.589 -39.206 1.00 35.62 202 ARG A C 1
ATOM 1593 O O . ARG A 1 202 ? 24.696 9.054 -39.508 1.00 35.62 202 ARG A O 1
ATOM 1600 N N . SER A 1 203 ? 26.624 9.114 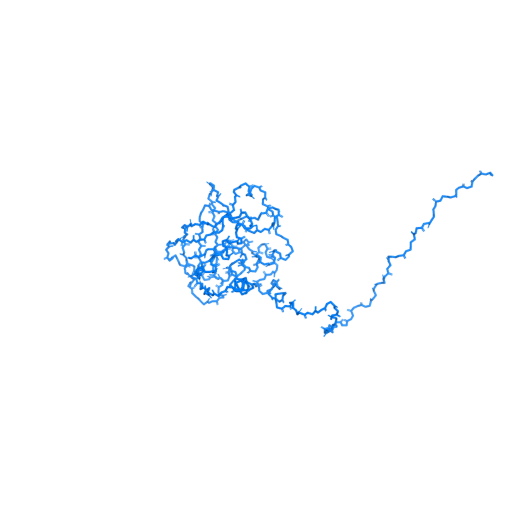-38.312 1.00 43.38 203 SER A N 1
ATOM 1601 C CA . SER A 1 203 ? 26.669 10.516 -37.902 1.00 43.38 203 SER A CA 1
ATOM 1602 C C . SER A 1 203 ? 26.333 11.457 -39.065 1.00 43.38 203 SER A C 1
ATOM 1604 O O . SER A 1 203 ? 26.993 11.428 -40.102 1.00 43.38 203 SER A O 1
ATOM 1606 N N . SER A 1 204 ? 25.303 12.281 -38.890 1.00 38.81 204 SER A N 1
ATOM 1607 C CA . SER A 1 204 ? 25.047 13.460 -39.720 1.00 38.81 204 SER A CA 1
ATOM 1608 C C . SER A 1 204 ? 24.215 14.467 -38.929 1.00 38.81 204 SER A C 1
ATOM 1610 O O . SER A 1 204 ? 22.998 14.563 -39.055 1.00 38.81 204 SER A O 1
ATOM 1612 N N . ARG A 1 205 ? 24.874 15.230 -38.057 1.00 39.69 205 ARG A N 1
ATOM 1613 C CA . ARG A 1 205 ? 24.298 16.489 -37.574 1.00 39.69 205 ARG A CA 1
ATOM 1614 C C . ARG A 1 205 ? 25.386 17.502 -37.259 1.00 39.69 205 ARG A C 1
ATOM 1616 O O . ARG A 1 205 ? 25.594 17.874 -36.115 1.00 39.69 205 ARG A O 1
ATOM 1623 N N . LEU A 1 206 ? 26.096 17.906 -38.307 1.00 40.94 206 LEU A N 1
ATOM 1624 C CA . LEU A 1 206 ? 26.870 19.143 -38.362 1.00 40.94 206 LEU A CA 1
ATOM 1625 C C . LEU A 1 206 ? 27.124 19.492 -39.836 1.00 40.94 206 LEU A C 1
ATOM 1627 O O . LEU A 1 206 ? 27.619 18.647 -40.577 1.00 40.94 206 LEU A O 1
ATOM 1631 N N . LYS A 1 207 ? 26.829 20.755 -40.181 1.00 35.66 207 LYS A N 1
ATOM 1632 C CA . LYS A 1 207 ? 27.028 21.480 -41.456 1.00 35.66 207 LYS A CA 1
ATOM 1633 C C . LYS A 1 207 ? 25.861 21.471 -42.457 1.00 35.66 207 LYS A C 1
ATOM 1635 O O . LYS A 1 207 ? 25.747 20.563 -43.266 1.00 35.66 207 LYS A O 1
ATOM 1640 N N . SER A 1 208 ? 25.078 22.552 -42.434 1.00 38.06 208 SER A N 1
ATOM 1641 C CA . SER A 1 208 ? 24.986 23.517 -43.550 1.00 38.06 208 SER A CA 1
ATOM 1642 C C . SER A 1 208 ? 24.026 24.653 -43.165 1.00 38.06 208 SER A C 1
ATOM 1644 O O . SER A 1 208 ? 22.807 24.491 -43.182 1.00 38.06 208 SER A O 1
ATOM 1646 N N . LEU A 1 209 ? 24.601 25.783 -42.768 1.00 36.38 209 LEU A N 1
ATOM 1647 C CA . LEU A 1 209 ? 23.984 27.110 -42.771 1.00 36.38 209 LEU A CA 1
ATOM 1648 C C . LEU A 1 209 ? 24.806 27.908 -43.797 1.00 36.38 209 LEU A C 1
ATOM 1650 O O . LEU A 1 209 ? 26.013 27.680 -43.850 1.00 36.38 209 LEU A O 1
ATOM 1654 N N . ASP A 1 210 ? 24.138 28.772 -44.567 1.00 35.72 210 ASP A N 1
ATOM 1655 C CA . ASP A 1 210 ? 24.506 29.379 -45.870 1.00 35.72 210 ASP A CA 1
ATOM 1656 C C . ASP A 1 210 ? 24.081 28.527 -47.080 1.00 35.72 210 ASP A C 1
ATOM 1658 O O . ASP A 1 210 ? 24.360 27.336 -47.127 1.00 35.72 210 ASP A O 1
ATOM 1662 N N . THR A 1 211 ? 23.362 29.016 -48.095 1.00 36.97 211 THR A N 1
ATOM 1663 C CA . THR A 1 211 ? 23.090 30.379 -48.585 1.00 36.97 211 THR A CA 1
ATOM 1664 C C . THR A 1 211 ? 21.891 30.318 -49.544 1.00 36.97 211 THR A C 1
ATOM 1666 O O . THR A 1 211 ? 21.862 29.465 -50.421 1.00 36.97 211 THR A O 1
ATOM 1669 N N . THR A 1 212 ? 20.956 31.270 -49.469 1.00 34.03 212 THR A N 1
ATOM 1670 C CA . THR A 1 212 ? 20.181 31.716 -50.647 1.00 34.03 212 THR A CA 1
ATOM 1671 C C . THR A 1 212 ? 19.700 33.145 -50.427 1.00 34.03 212 THR A C 1
ATOM 1673 O O . THR A 1 212 ? 18.683 33.364 -49.769 1.00 34.03 212 THR A O 1
ATOM 1676 N N . LYS A 1 213 ? 20.435 34.110 -50.984 1.00 36.31 213 LYS A N 1
ATOM 1677 C CA . LYS A 1 213 ? 19.890 35.349 -51.555 1.00 36.31 213 LYS A CA 1
ATOM 1678 C C . LYS A 1 213 ? 20.992 36.063 -52.333 1.00 36.31 213 LYS A C 1
ATOM 1680 O O . LYS A 1 213 ? 21.759 36.852 -51.791 1.00 36.31 213 LYS A O 1
ATOM 1685 N N . THR A 1 214 ? 21.051 35.775 -53.623 1.00 33.91 214 THR A N 1
ATOM 1686 C CA . THR A 1 214 ? 21.604 36.703 -54.607 1.00 33.91 214 THR A CA 1
ATOM 1687 C C . THR A 1 214 ? 20.762 36.530 -55.862 1.00 33.91 214 THR A C 1
ATOM 1689 O O . THR A 1 214 ? 20.931 35.572 -56.605 1.00 33.91 214 THR A O 1
ATOM 1692 N N . GLU A 1 215 ? 19.778 37.410 -56.024 1.00 40.84 215 GLU A N 1
ATOM 1693 C CA . GLU A 1 215 ? 19.250 37.745 -57.342 1.00 40.84 215 GLU A CA 1
ATOM 1694 C C . GLU A 1 215 ? 20.046 38.959 -57.824 1.00 40.84 215 GLU A C 1
ATOM 1696 O O . GLU A 1 215 ? 20.086 39.993 -57.156 1.00 40.84 215 GLU A O 1
ATOM 1701 N N . GLU A 1 216 ? 20.715 38.802 -58.962 1.00 38.12 216 GLU A N 1
ATOM 1702 C CA . GLU A 1 216 ? 21.296 39.890 -59.739 1.00 38.12 216 GLU A CA 1
ATOM 1703 C C . GLU A 1 216 ? 20.186 40.728 -60.386 1.00 38.12 216 GLU A C 1
ATOM 1705 O O . GLU A 1 216 ? 19.253 40.179 -60.978 1.00 38.12 216 GLU A O 1
ATOM 1710 N N . LYS A 1 217 ? 20.341 42.059 -60.378 1.00 35.00 217 LYS A N 1
ATOM 1711 C CA . LYS A 1 217 ? 19.979 42.895 -61.531 1.0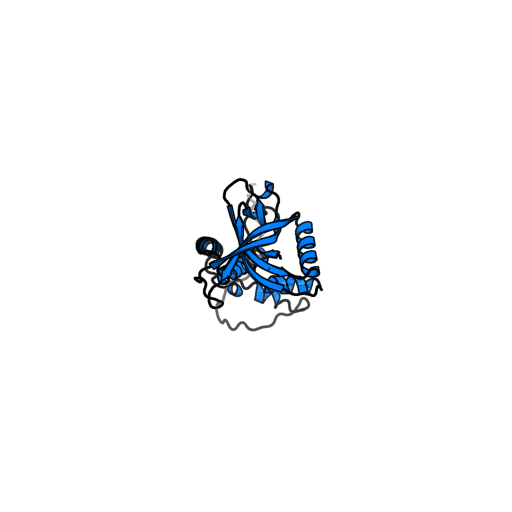0 35.00 217 LYS A CA 1
ATOM 1712 C C . LYS A 1 217 ? 20.641 44.279 -61.470 1.00 35.00 217 LYS A C 1
ATOM 1714 O O . LYS A 1 217 ? 20.325 45.069 -60.584 1.00 35.00 217 LYS A O 1
ATOM 1719 N N . LYS A 1 218 ? 21.400 44.538 -62.543 1.00 33.91 218 LYS A N 1
ATOM 1720 C CA . LYS A 1 218 ? 22.082 45.759 -63.018 1.00 33.91 218 LYS A CA 1
ATOM 1721 C C . LYS A 1 218 ? 23.495 46.016 -62.514 1.00 33.91 218 LYS A C 1
ATOM 1723 O O . LYS A 1 218 ? 23.665 46.309 -61.317 1.00 33.91 218 LYS A O 1
#